Protein 4C7A (pdb70)

Nearest PDB structures (foldseek):
  4c7a-assembly2_B  TM=1.009E+00  e=1.821E-22  Danio rerio
  6d35-assembly1_A  TM=9.792E-01  e=1.427E-15  Xenopus laevis
  5v57-assembly1_A  TM=9.842E-01  e=2.976E-15  Homo sapiens
  5l7i-assembly2_B  TM=9.796E-01  e=4.299E-15  Homo sapiens
  6o3c-assembly1_A  TM=9.861E-01  e=2.392E-14  Mus musculus

Secondary structure (DSSP, 8-state):
--EEE---EE-S-SEETTEEPS-SEE-STT-TT-SSHHHHHHHH--GGGGGSHHHHHHHHHHHHHH---EETTEEEPPPHHHHHHHHTTTHHHHHHT---GGG-TT-TTTS-TT-/--EEE---EE-S--EETTEEPS-SEE-STT-TT-SSHHHHHHHH--GGGGGSHHHHHHHHHHHHHH---EETTEEEPPPTTTTHHHHTTTHHHHHHT---GGG-TT-TTTS-S--

B-factor: mean 56.77, std 23.46, range [23.23, 144.74]

Foldseek 3Di:
DQKDFADKDFDPDQDQPRHGHPAGIDDQVLPPQDDDLVSLVVVSVCCVCVVQVQLCVLVRVVSVLRSAHDDPRMTGAAALVSLVSNCVSVVVCCVPPRDPPSSDSVNCVRHPPGD/DQKDAADKDFDPDQDQLNRGHPAGIDAQVLPPQDPDLVSLVVVSVCCVCVVLVQLCVLVSVVSVLRSAHDDPRITGAAALVSLVSNCVSVVVCCVVPRDDPSSDSPPCVRHPYPD

CATH classification: 1.10.2000.10

GO terms:
  GO:0008142 oxysterol binding (F, IDA)
  GO:0005929 cilium (C, IDA)
  GO:0031076 embryonic camera-type eye development (P, IDA)
  GO:0021508 floor plate formation (P, IGI)
  GO:0021536 diencephalon development (P, IGI)
  GO:0001570 vasculogenesis (P, IMP)
  GO:0001839 neural plate morphogenesis (P, IMP)
  GO:0001947 heart looping (P, IMP)
  GO:0003231 cardiac ventricle development (P, IMP)
  GO:0035143 caudal fin morphogenesis (P, IMP)
  GO:0035270 endocrine system development (P, IMP)
  GO:0035479 angioblast cell migration from lateral mesoderm to midline (P, IMP)
  GO:0005929 cilium (C, IMP)
  GO:0035912 dorsal aorta morphogenesis (P, IMP)
  GO:0042472 inner ear morphogenesis (P, IMP)
  GO:0042693 muscle cell fate commitment (P, IMP)
  GO:0043113 receptor clustering (P, IMP)
  GO:0009880 embryonic pattern specification (P, IMP)
  GO:0009952 anterior/posterior pattern specification (P, IMP)
  GO:0010002 cardioblast differentiation (P, IMP)

InterPro domains:
  IPR000539 Frizzled/Smoothened, 7TM [PF01534] (200-530)
  IPR000539 Frizzled/Smoothened, 7TM [PR00489] (212-234)
  IPR000539 Frizzled/Smoothened, 7TM [PR00489] (241-263)
  IPR000539 Frizzled/Smoothened, 7TM [PR00489] (295-319)
  IPR000539 Frizzled/Smoothened, 7TM [PR00489] (339-362)
  IPR000539 Frizzled/Smoothened, 7TM [PR00489] (384-406)
  IPR000539 Frizzled/Smoothened, 7TM [PR00489] (427-448)
  IPR000539 Frizzled/Smoothened, 7TM [PR00489] (496-516)
  IPR000539 Frizzled/Smoothened, 7TM [SM01330] (199-534)
  IPR015526 Frizzled/secreted frizzled-related protein [PTHR11309] (10-526)
  IPR017981 GPCR, family 2-like, 7TM [PS50261] (209-472)
  IPR020067 Frizzled domain [PF01392] (48-149)
  IPR020067 Frizzled domain [PS50038] (43-160)
  IPR020067 Frizzled domain [SM00063] (47-162)
  IPR035683 Smoothened, 7TM [cd15030] (199-529)
  IPR036790 Frizzled cysteine-rich domain superfamily [G3DSA:1.10.2000.10] (38-170)
  IPR036790 Frizzled cysteine-rich domain superfamily [SSF63501] (47-168)
  IPR041771 Smoothened, cysteine-rich domain [cd07451] (44-175)

Structure (mmCIF, N/CA/C/O backbone):
data_4C7A
#
_entry.id   4C7A
#
_cell.length_a   68.130
_cell.length_b   68.130
_cell.length_c   92.270
_cell.angle_alpha   90.00
_cell.angle_beta   90.00
_cell.angle_gamma   90.00
#
_symmetry.space_group_name_H-M   'P 43 21 2'
#
loop_
_entity.id
_entity.type
_entity.pdbx_description
1 polymer SMOOTHENED
2 non-polymer 'ZINC ION'
3 non-polymer 'SODIUM ION'
4 water water
#
loop_
_atom_site.group_PDB
_atom_site.id
_atom_site.type_symbol
_atom_site.label_atom_id
_atom_site.label_alt_id
_atom_site.label_comp_id
_atom_site.label_asym_id
_atom_site.label_entity_id
_atom_site.label_seq_id
_atom_site.pdbx_PDB_ins_code
_atom_site.Cartn_x
_atom_site.Cartn_y
_atom_site.Cartn_z
_atom_site.occupancy
_atom_site.B_iso_or_equiv
_atom_site.auth_seq_id
_atom_site.auth_comp_id
_atom_site.auth_asym_id
_atom_site.auth_atom_id
_atom_site.pdbx_PDB_model_num
ATOM 1 N N . PHE A 1 15 ? 13.686 -9.787 12.259 1.00 94.30 41 PHE A N 1
ATOM 2 C CA . PHE A 1 15 ? 12.604 -9.614 13.284 1.00 94.08 41 PHE A CA 1
ATOM 3 C C . PHE A 1 15 ? 11.194 -9.674 12.705 1.00 86.81 41 PHE A C 1
ATOM 4 O O . PHE A 1 15 ? 10.211 -9.417 13.408 1.00 85.90 41 PHE A O 1
ATOM 12 N N . CYS A 1 16 ? 11.093 -10.038 11.433 1.00 80.82 42 CYS A N 1
ATOM 13 C CA . CYS A 1 16 ? 9.804 -10.147 10.791 1.00 76.54 42 CYS A CA 1
ATOM 14 C C . CYS A 1 16 ? 9.345 -11.619 10.646 1.00 70.54 42 CYS A C 1
ATOM 15 O O . CYS A 1 16 ? 8.245 -11.879 10.155 1.00 65.61 42 CYS A O 1
ATOM 18 N N . LYS A 1 17 ? 10.159 -12.567 11.123 1.00 68.79 43 LYS A N 1
ATOM 19 C CA . LYS A 1 17 ? 9.797 -13.993 11.118 1.00 63.33 43 LYS A CA 1
ATOM 20 C C . LYS A 1 17 ? 10.031 -14.566 12.492 1.00 62.24 43 LYS A C 1
ATOM 21 O O . LYS A 1 17 ? 10.742 -13.979 13.297 1.00 61.16 43 LYS A O 1
ATOM 27 N N . LYS A 1 18 ? 9.448 -15.732 12.726 1.00 59.11 44 LYS A N 1
ATOM 28 C CA . LYS A 1 18 ? 9.560 -16.418 13.996 1.00 60.06 44 LYS A CA 1
ATOM 29 C C . LYS A 1 18 ? 9.841 -17.897 13.736 1.00 58.00 44 LYS A C 1
ATOM 30 O O . LYS A 1 18 ? 9.210 -18.514 12.882 1.00 53.27 44 LYS A O 1
ATOM 36 N N . SER A 1 19 ? 10.779 -18.465 14.484 1.00 62.96 45 SER A N 1
ATOM 37 C CA . SER A 1 19 ? 11.101 -19.900 14.388 1.00 61.68 45 SER A CA 1
ATOM 38 C C . SER A 1 19 ? 9.981 -20.745 14.988 1.00 59.93 45 SER A C 1
ATOM 39 O O . SER A 1 19 ? 9.512 -20.479 16.103 1.00 64.33 45 SER A O 1
ATOM 42 N N . THR A 1 20 ? 9.559 -21.755 14.244 1.00 55.05 46 THR A N 1
ATOM 43 C CA . THR A 1 20 ? 8.494 -22.685 14.672 1.00 54.65 46 THR A CA 1
ATOM 44 C C . THR A 1 20 ? 8.552 -23.885 13.739 1.00 53.24 46 THR A C 1
ATOM 45 O O . THR A 1 20 ? 9.271 -23.856 12.733 1.00 54.12 46 THR A O 1
ATOM 49 N N . THR A 1 21 ? 7.755 -24.904 14.044 1.00 52.96 47 THR A N 1
ATOM 50 C CA . THR A 1 21 ? 7.591 -26.080 13.182 1.00 54.67 47 THR A CA 1
ATOM 51 C C . THR A 1 21 ? 6.395 -25.865 12.234 1.00 51.40 47 THR A C 1
ATOM 52 O O . THR A 1 21 ? 5.341 -25.396 12.665 1.00 50.02 47 THR A O 1
ATOM 56 N N . CYS A 1 22 ? 6.569 -26.201 10.955 1.00 48.91 48 CYS A N 1
ATOM 57 C CA . CYS A 1 22 ? 5.507 -26.029 9.962 1.00 44.48 48 CYS A CA 1
ATOM 58 C C . CYS A 1 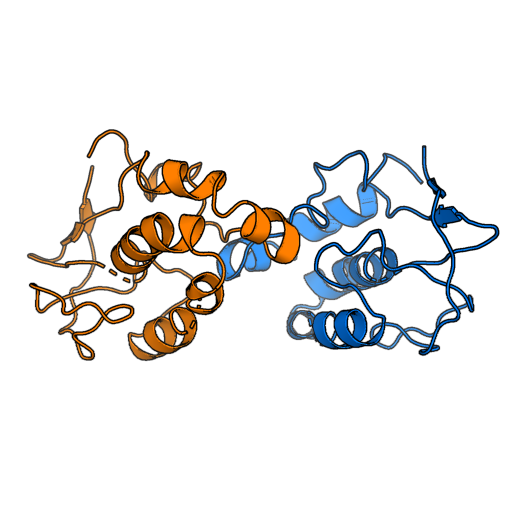22 ? 4.634 -27.272 9.846 1.00 45.86 48 CYS A C 1
ATOM 59 O O . CYS A 1 22 ? 5.162 -28.380 9.913 1.00 49.57 48 CYS A O 1
ATOM 62 N N . GLU A 1 23 ? 3.311 -27.090 9.696 1.00 45.39 49 GLU A N 1
ATOM 63 C CA . GLU A 1 23 ? 2.410 -28.214 9.332 1.00 47.69 49 GLU A CA 1
ATOM 64 C C . GLU A 1 23 ? 1.752 -28.019 7.962 1.00 43.98 49 GLU A C 1
ATOM 65 O O . GLU A 1 23 ? 1.723 -26.927 7.424 1.00 42.55 49 GLU A O 1
ATOM 71 N N . VAL A 1 24 ? 1.221 -29.104 7.411 1.00 45.56 50 VAL A N 1
ATOM 72 C CA . VAL A 1 24 ? 0.544 -29.078 6.134 1.00 42.80 50 VAL A CA 1
ATOM 73 C C . VAL A 1 24 ? -0.865 -28.516 6.338 1.00 43.09 50 VAL A C 1
ATOM 74 O O . VAL A 1 24 ? -1.589 -28.919 7.262 1.00 46.45 50 VAL A O 1
ATOM 78 N N . LEU A 1 25 ? -1.238 -27.579 5.473 1.00 38.49 51 LEU A N 1
ATOM 79 C CA . LEU A 1 25 ? -2.536 -26.946 5.550 1.00 36.82 51 LEU A CA 1
ATOM 80 C C . LEU A 1 25 ? -3.636 -27.923 5.217 1.00 38.70 51 LEU A C 1
ATOM 81 O O . LEU A 1 25 ? -3.582 -28.600 4.224 1.00 40.44 51 LEU A O 1
ATOM 86 N N . LYS A 1 26 ? -4.655 -27.951 6.049 1.00 40.97 52 LYS A N 1
ATOM 87 C CA . LYS A 1 26 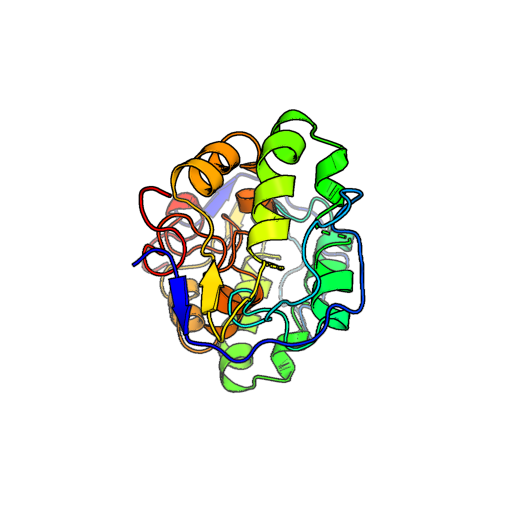? -5.804 -28.800 5.844 1.00 45.08 52 LYS A CA 1
ATOM 88 C C . LYS A 1 26 ? -6.884 -28.060 5.052 1.00 44.70 52 LYS A C 1
ATOM 89 O O . LYS A 1 26 ? -7.832 -28.665 4.553 1.00 46.83 52 LYS A O 1
ATOM 95 N N . TYR A 1 27 ? -6.733 -26.742 4.995 1.00 41.36 53 TYR A N 1
ATOM 96 C CA . TYR A 1 27 ? -7.535 -25.852 4.170 1.00 40.19 53 TYR A CA 1
ATOM 97 C C . TYR A 1 27 ? -6.698 -25.128 3.137 1.00 36.83 53 TYR A C 1
ATOM 98 O O . TYR A 1 27 ? -5.612 -24.716 3.430 1.00 36.05 53 TYR A O 1
ATOM 107 N N . ASN A 1 28 ? -7.215 -25.014 1.919 1.00 36.64 54 ASN A N 1
ATOM 108 C CA . ASN A 1 28 ? -6.664 -24.126 0.893 1.00 36.90 54 ASN A CA 1
ATOM 109 C C . ASN A 1 28 ? -7.259 -22.673 0.869 1.00 36.11 54 ASN A C 1
ATOM 110 O O . ASN A 1 28 ? -6.889 -21.862 0.016 1.00 36.48 54 ASN A O 1
ATOM 115 N N . THR A 1 29 ? -8.144 -22.352 1.816 1.00 35.67 55 THR A N 1
ATOM 116 C CA . THR A 1 29 ? -8.826 -21.035 1.879 1.00 35.18 55 THR A CA 1
ATOM 117 C C . THR A 1 29 ? -8.898 -20.533 3.339 1.00 33.26 55 THR A C 1
ATOM 118 O O . THR A 1 29 ? -9.039 -21.343 4.276 1.00 30.94 55 THR A O 1
ATOM 122 N N . CYS A 1 30 ? -8.748 -19.213 3.496 1.00 28.31 56 CYS A N 1
ATOM 123 C CA . CYS A 1 30 ? -8.944 -18.498 4.747 1.00 28.99 56 CYS A CA 1
ATOM 124 C C . CYS A 1 30 ? -9.964 -17.396 4.555 1.00 27.04 56 CYS A C 1
ATOM 125 O O . CYS A 1 30 ? -9.740 -16.465 3.781 1.00 26.62 56 CYS A O 1
ATOM 128 N N . LEU A 1 31 ? -11.110 -17.540 5.211 1.00 25.57 57 LEU A N 1
ATOM 129 C CA . LEU A 1 31 ? -12.173 -16.560 5.140 1.00 24.46 57 LEU A CA 1
ATOM 130 C C . LEU A 1 31 ? -12.463 -16.202 3.690 1.00 24.65 57 LEU A C 1
ATOM 131 O O . LEU A 1 31 ? -12.574 -15.051 3.351 1.00 25.46 57 LEU A O 1
ATOM 136 N N . GLY A 1 32 ? -12.588 -17.206 2.836 1.00 27.22 58 GLY A N 1
ATOM 137 C CA . GLY A 1 32 ? -12.989 -16.987 1.438 1.00 26.99 58 GLY A CA 1
ATOM 138 C C . GLY A 1 32 ? -11.827 -16.735 0.497 1.00 28.35 58 GLY A C 1
ATOM 139 O O . GLY A 1 32 ? -12.011 -16.836 -0.730 1.00 30.75 58 GLY A O 1
ATOM 140 N N . SER A 1 33 ? -10.639 -16.417 1.042 1.00 24.41 59 SER A N 1
ATOM 141 C CA . SER A 1 33 ? -9.488 -16.128 0.212 1.00 25.45 59 SER A CA 1
ATOM 142 C C . SER A 1 33 ? -8.692 -17.387 -0.028 1.00 26.30 59 SER A C 1
ATOM 143 O O . SER A 1 33 ? -8.366 -18.073 0.912 1.00 26.70 59 SER A O 1
ATOM 146 N N . PRO A 1 34 ? -8.348 -17.670 -1.301 1.00 28.96 60 PRO A N 1
ATOM 147 C CA . PRO A 1 34 ? -7.511 -18.828 -1.607 1.00 29.37 60 PRO A CA 1
ATOM 148 C C . PRO A 1 34 ? -6.116 -18.534 -1.186 1.00 28.41 60 PRO A C 1
ATOM 149 O O . PRO A 1 34 ? -5.647 -17.420 -1.375 1.00 30.83 60 PRO A O 1
ATOM 153 N N . LEU A 1 35 ? -5.458 -19.508 -0.588 1.00 28.28 61 LEU A N 1
ATOM 154 C CA . LEU A 1 35 ? -4.111 -19.325 -0.075 1.00 26.92 61 LEU A CA 1
ATOM 155 C C . LEU A 1 35 ? -3.065 -19.765 -1.077 1.00 26.51 61 LEU A C 1
ATOM 156 O O . LEU A 1 35 ? -3.167 -20.829 -1.624 1.00 29.52 61 LEU A O 1
ATOM 161 N N . PRO A 1 36 ? -2.013 -18.972 -1.275 1.00 26.95 62 PRO A N 1
ATOM 162 C CA . PRO A 1 36 ? -0.981 -19.361 -2.246 1.00 29.46 62 PRO A CA 1
ATOM 163 C C . PRO A 1 36 ? 0.151 -20.166 -1.628 1.00 30.49 62 PRO A C 1
ATOM 164 O O . PRO A 1 36 ? 1.193 -20.312 -2.230 1.00 36.53 62 PRO A O 1
ATOM 168 N N . TYR A 1 37 ? -0.046 -20.668 -0.422 1.00 29.02 63 TYR A N 1
ATOM 169 C CA . TYR A 1 37 ? 0.928 -21.498 0.240 1.00 28.66 63 TYR A CA 1
ATOM 170 C C . TYR A 1 37 ? 0.250 -22.704 0.866 1.00 29.34 63 TYR A C 1
ATOM 171 O O . TYR A 1 37 ? -0.964 -22.677 1.090 1.00 28.83 63 TYR A O 1
ATOM 180 N N . THR A 1 38 ? 1.057 -23.712 1.203 1.00 31.96 64 THR A N 1
ATOM 181 C CA . THR A 1 38 ? 0.582 -25.086 1.564 1.00 35.43 64 THR A CA 1
ATOM 182 C C . THR A 1 38 ? 0.930 -25.472 3.010 1.00 34.52 64 THR A C 1
ATOM 183 O O . THR A 1 38 ? 0.431 -26.481 3.516 1.00 33.59 64 THR A O 1
ATOM 187 N N . HIS A 1 39 ? 1.753 -24.657 3.668 1.00 30.99 65 HIS A N 1
ATOM 188 C CA . HIS A 1 39 ? 2.183 -24.911 5.021 1.00 32.43 65 HIS A CA 1
ATOM 189 C C . HIS A 1 39 ? 1.838 -23.766 5.957 1.00 29.65 65 HIS A C 1
ATOM 190 O O . HIS A 1 39 ? 1.843 -22.613 5.569 1.00 28.08 65 HIS A O 1
ATOM 197 N N . THR A 1 40 ? 1.618 -24.089 7.227 1.00 31.00 66 THR A N 1
ATOM 198 C CA . THR A 1 40 ? 1.251 -23.080 8.222 1.00 31.58 66 THR A CA 1
ATOM 199 C C . THR A 1 40 ? 1.800 -23.481 9.593 1.00 35.71 66 THR A C 1
ATOM 200 O O . T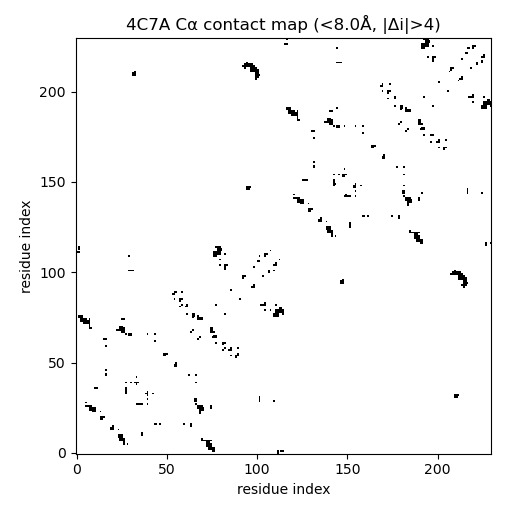HR A 1 40 ? 2.444 -24.503 9.707 1.00 35.19 66 THR A O 1
ATOM 204 N N . SER A 1 41 ? 1.495 -22.668 10.609 1.00 39.40 67 SER A N 1
ATOM 205 C CA . SER A 1 41 ? 1.703 -22.978 12.027 1.00 42.02 67 SER A CA 1
ATOM 206 C C . SER A 1 41 ? 0.658 -22.252 12.913 1.00 42.43 67 SER A C 1
ATOM 207 O O . SER A 1 41 ? 0.104 -21.215 12.545 1.00 40.76 67 SER A O 1
ATOM 210 N N . LEU A 1 42 ? 0.440 -22.804 14.100 1.00 45.76 68 LEU A N 1
ATOM 211 C CA . LEU A 1 42 ? -0.523 -22.282 15.048 1.00 46.98 68 LEU A CA 1
ATOM 212 C C . LEU A 1 42 ? 0.107 -21.412 16.134 1.00 46.08 68 LEU A C 1
ATOM 213 O O . LEU A 1 42 ? -0.592 -20.874 16.962 1.00 47.70 68 LEU A O 1
ATOM 218 N N . ILE A 1 43 ? 1.400 -21.192 16.055 1.00 46.53 69 ILE A N 1
ATOM 219 C CA . ILE A 1 43 ? 2.138 -20.519 17.123 1.00 50.89 69 ILE A CA 1
ATOM 220 C C . ILE A 1 43 ? 1.652 -19.083 17.372 1.00 48.00 69 ILE A C 1
ATOM 221 O O . ILE A 1 43 ? 1.736 -18.591 18.477 1.00 51.04 69 ILE A O 1
ATOM 226 N N . LEU A 1 44 ? 1.176 -18.405 16.343 1.00 45.02 70 LEU A N 1
ATOM 227 C CA . LEU A 1 44 ? 0.743 -17.006 16.487 1.00 44.14 70 LEU A CA 1
ATOM 228 C C . LEU A 1 44 ? -0.657 -16.838 17.080 1.00 45.58 70 LEU A C 1
ATOM 229 O O . LEU A 1 44 ? -0.988 -15.744 17.576 1.00 44.21 70 LEU A O 1
ATOM 234 N N . ALA A 1 45 ? -1.470 -17.900 17.013 1.00 43.47 71 ALA A N 1
ATOM 235 C CA . ALA A 1 45 ? -2.828 -17.895 17.547 1.00 43.95 71 ALA A CA 1
ATOM 236 C C . ALA A 1 45 ? -2.849 -18.659 18.854 1.00 46.16 71 ALA A C 1
ATOM 237 O O . ALA A 1 45 ? -2.829 -19.904 18.866 1.00 46.26 71 ALA A O 1
ATOM 239 N N . GLU A 1 46 ? -2.842 -17.912 19.960 1.00 51.21 72 GLU A N 1
ATOM 240 C CA . GLU A 1 46 ? -2.698 -18.485 21.315 1.00 55.02 72 GLU A CA 1
ATOM 241 C C . GLU A 1 46 ? -4.009 -19.072 21.816 1.00 53.49 72 GLU A C 1
ATOM 242 O O . GLU A 1 46 ? -4.056 -19.682 22.868 1.00 58.36 72 GLU A O 1
ATOM 248 N N . ASP A 1 47 ? -5.076 -18.889 21.053 1.00 50.28 73 ASP A N 1
ATOM 249 C CA . ASP A 1 47 ? -6.364 -19.490 21.367 1.00 52.02 73 ASP A CA 1
ATOM 250 C C . ASP A 1 47 ? -6.599 -20.787 20.599 1.00 51.68 73 ASP A C 1
ATOM 251 O O . ASP A 1 47 ? -7.657 -21.400 20.752 1.00 52.59 73 ASP A O 1
ATOM 256 N N . SER A 1 48 ? -5.626 -21.199 19.778 1.00 50.13 74 SER A N 1
ATOM 257 C CA . SER A 1 48 ? -5.779 -22.396 18.943 1.00 51.10 74 SER A CA 1
ATOM 258 C C . SER A 1 48 ? -4.563 -23.322 18.988 1.00 52.53 74 SER A C 1
ATOM 259 O O . SER A 1 48 ? -3.410 -22.893 18.752 1.00 49.48 74 SER A O 1
ATOM 262 N N . GLU A 1 49 ? -4.829 -24.599 19.211 1.00 54.39 75 GLU A N 1
ATOM 263 C CA . GLU A 1 49 ? -3.786 -25.618 19.194 1.00 57.73 75 GLU A CA 1
ATOM 264 C C . GLU A 1 49 ? -3.904 -26.563 18.016 1.00 55.69 75 GLU A C 1
ATOM 265 O O . GLU A 1 49 ? -3.037 -27.408 17.830 1.00 57.52 75 GLU A O 1
ATOM 271 N N . THR A 1 50 ? -4.977 -26.436 17.231 1.00 52.33 76 THR A N 1
ATOM 272 C CA . THR A 1 50 ? -5.110 -27.205 15.991 1.00 49.74 76 THR A CA 1
ATOM 273 C C . THR A 1 50 ? -5.653 -26.315 14.899 1.00 46.98 76 THR A C 1
ATOM 274 O O . THR A 1 50 ? -6.190 -25.235 15.180 1.00 47.73 76 THR A O 1
ATOM 278 N N . GLN A 1 51 ? -5.508 -26.773 13.660 1.00 45.44 77 GLN A N 1
ATOM 279 C CA . GLN A 1 51 ? -6.080 -26.090 12.491 1.00 42.56 77 GLN A CA 1
ATOM 280 C C . GLN A 1 51 ? -7.618 -26.118 12.574 1.00 42.77 77 GLN A C 1
ATOM 281 O O . GLN A 1 51 ? -8.287 -25.189 12.122 1.00 37.91 77 GLN A O 1
ATOM 287 N N . GLU A 1 52 ? -8.152 -27.171 13.190 1.00 46.89 78 GLU A N 1
ATOM 288 C CA . GLU A 1 52 ? -9.593 -27.275 13.452 1.00 51.05 78 GLU A CA 1
ATOM 289 C C . GLU A 1 52 ? -10.091 -26.150 14.389 1.00 51.70 78 GLU A C 1
ATOM 290 O O . GLU A 1 52 ? -11.072 -25.463 14.089 1.00 50.18 78 GLU A O 1
ATOM 296 N N . GLU A 1 53 ? -9.401 -25.933 15.505 1.00 54.85 79 GLU A N 1
ATOM 297 C CA . GLU A 1 53 ? -9.736 -24.810 16.407 1.00 56.01 79 GLU A CA 1
ATOM 298 C C . GLU A 1 53 ? -9.633 -23.478 15.668 1.00 49.71 79 GLU A C 1
ATOM 299 O O . GLU A 1 53 ? -10.517 -22.634 15.764 1.00 46.16 79 GLU A O 1
ATOM 305 N N . ALA A 1 54 ? -8.523 -23.276 14.952 1.00 45.93 80 ALA A N 1
ATOM 306 C CA . ALA A 1 54 ? -8.347 -22.036 14.181 1.00 42.33 80 ALA A CA 1
ATOM 307 C C . ALA A 1 54 ? -9.505 -21.819 13.199 1.00 37.93 80 ALA A C 1
ATOM 308 O O . ALA A 1 54 ? -10.010 -20.717 13.088 1.00 37.01 80 ALA A O 1
ATOM 310 N N . PHE A 1 55 ? -9.895 -22.873 12.492 1.00 38.83 81 PHE A N 1
ATOM 311 C CA . PHE A 1 55 ? -11.060 -22.843 11.614 1.00 39.58 81 PHE A CA 1
ATOM 312 C C . PHE A 1 55 ? -12.289 -22.315 12.380 1.00 42.01 81 PHE A C 1
ATOM 313 O O . PHE A 1 55 ? -12.900 -21.312 11.984 1.00 40.34 81 PHE A O 1
ATOM 321 N N . GLU A 1 56 ? -12.630 -22.974 13.487 1.00 44.57 82 GLU A N 1
ATOM 322 C CA . GLU A 1 56 ? -13.783 -22.590 14.300 1.00 46.43 82 GLU A CA 1
ATOM 323 C C . GLU A 1 56 ? -13.707 -21.131 14.750 1.00 43.25 82 GLU A C 1
ATOM 324 O O . GLU A 1 56 ? -14.712 -20.412 14.730 1.00 43.82 82 GLU A O 1
ATOM 330 N N . LYS A 1 57 ? -12.521 -20.700 15.171 1.00 41.28 83 LYS A N 1
ATOM 331 C CA . LYS A 1 57 ? -12.322 -19.353 15.697 1.00 39.35 83 LYS A CA 1
ATOM 332 C C . LYS A 1 57 ? -12.511 -18.301 14.615 1.00 34.85 83 LYS A C 1
ATOM 333 O O . LYS A 1 57 ? -13.074 -17.230 14.869 1.00 32.77 83 LYS A O 1
ATOM 339 N N . LEU A 1 58 ? -12.060 -18.614 13.414 1.00 31.23 84 LEU A N 1
ATOM 340 C CA . LEU A 1 58 ? -12.256 -17.727 12.254 1.00 30.63 84 LEU A CA 1
ATOM 341 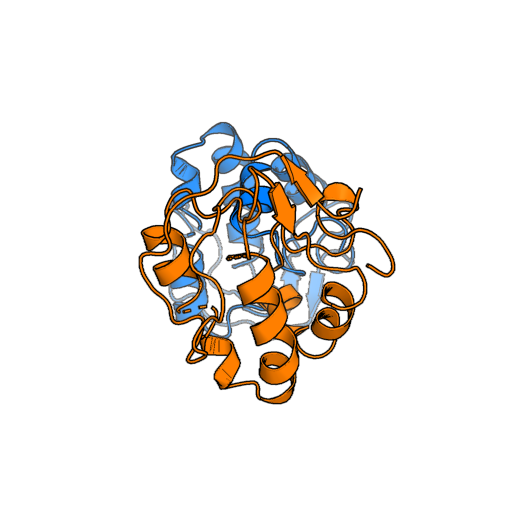C C . LEU A 1 58 ? -13.698 -17.600 11.841 1.00 31.22 84 LEU A C 1
ATOM 342 O O . LEU A 1 58 ? -14.138 -16.495 11.501 1.00 30.13 84 LEU A O 1
ATOM 347 N N . ALA A 1 59 ? -14.454 -18.707 11.927 1.00 32.05 85 ALA A N 1
ATOM 348 C CA . ALA A 1 59 ? -15.874 -18.666 11.594 1.00 32.36 85 ALA A CA 1
ATOM 349 C C . ALA A 1 59 ? -16.565 -17.712 12.566 1.00 34.73 85 ALA A C 1
ATOM 350 O O . ALA A 1 59 ? -17.349 -16.863 12.169 1.00 32.97 85 ALA A O 1
ATOM 360 N N . TRP A 1 61 ? -15.158 -15.218 14.034 1.00 35.87 87 TRP A N 1
ATOM 361 C CA . TRP A 1 61 ? -14.741 -13.842 13.731 1.00 35.11 87 TRP A CA 1
ATOM 362 C C . TRP A 1 61 ? -15.474 -13.299 12.495 1.00 34.09 87 TRP A C 1
ATOM 363 O O . TRP A 1 61 ? -15.637 -12.079 12.367 1.00 34.73 87 TRP A O 1
ATOM 374 N N . SER A 1 62 ? -15.940 -14.185 11.618 1.00 31.20 88 SER A N 1
ATOM 375 C CA . SER A 1 62 ? -16.595 -13.734 10.397 1.00 31.71 88 SER A CA 1
ATOM 376 C C . SER A 1 62 ? -17.912 -12.939 10.621 1.00 30.21 88 SER A C 1
ATOM 377 O O . SER A 1 62 ? -18.489 -12.395 9.669 1.00 29.07 88 SER A O 1
ATOM 380 N N . GLY A 1 63 ? -18.380 -12.874 11.863 1.00 31.07 89 GLY A N 1
ATOM 381 C CA . GLY A 1 63 ? -19.485 -11.984 12.242 1.00 29.56 89 GLY A CA 1
ATOM 382 C C . GLY A 1 63 ? -19.233 -10.514 11.894 1.00 29.38 89 GLY A C 1
ATOM 383 O O . GLY A 1 63 ? -20.162 -9.712 11.690 1.00 30.81 89 GLY A O 1
ATOM 384 N N . LEU A 1 64 ? -17.965 -10.156 11.801 1.00 29.16 90 LEU A N 1
ATOM 385 C CA . LEU A 1 64 ? -17.576 -8.826 11.370 1.00 28.13 90 LEU A CA 1
ATOM 386 C C . LEU A 1 64 ? -17.681 -8.559 9.845 1.00 28.27 90 LEU A C 1
ATOM 387 O O . LEU A 1 64 ? -17.358 -7.440 9.410 1.00 28.55 90 LEU A O 1
ATOM 392 N N . ARG A 1 65 ?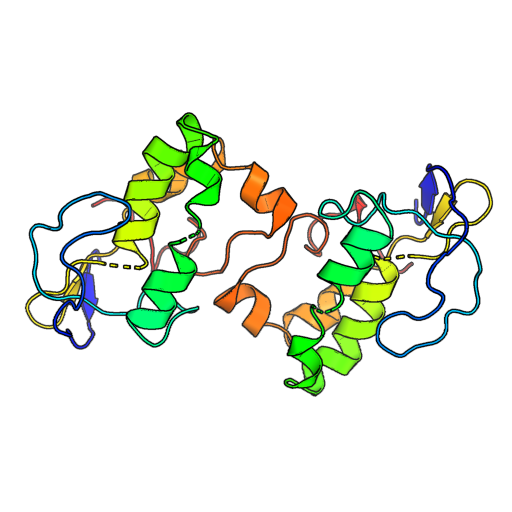 -18.151 -9.546 9.059 1.00 27.84 91 ARG A N 1
ATOM 393 C CA . ARG A 1 65 ? -18.471 -9.363 7.619 1.00 28.03 91 ARG A CA 1
ATOM 394 C C . ARG A 1 65 ? -19.579 -8.355 7.452 1.00 31.30 91 ARG A C 1
ATOM 395 O O . ARG A 1 65 ? -19.736 -7.740 6.391 1.00 35.21 91 ARG A O 1
ATOM 403 N N . ASN A 1 66 ? -20.392 -8.215 8.490 1.00 30.52 92 ASN A N 1
ATOM 404 C CA . ASN A 1 66 ? -21.480 -7.274 8.460 1.00 31.63 92 ASN A CA 1
ATOM 405 C C . ASN A 1 66 ? -21.018 -5.818 8.631 1.00 31.44 92 ASN A C 1
ATOM 406 O O . ASN A 1 66 ? -21.855 -4.889 8.556 1.00 32.76 92 ASN A O 1
ATOM 411 N N . ALA A 1 67 ? -19.734 -5.626 8.928 1.00 29.01 93 ALA A N 1
ATOM 412 C CA . ALA A 1 67 ? -19.139 -4.292 9.055 1.00 30.30 93 ALA A CA 1
ATOM 413 C C . ALA A 1 67 ? -17.995 -4.161 8.100 1.00 30.25 93 ALA A C 1
ATOM 414 O O . ALA A 1 67 ? -16.815 -4.310 8.502 1.00 30.11 93 ALA A O 1
ATOM 416 N N . PRO A 1 68 ? -18.322 -3.949 6.805 1.00 31.38 94 PRO A N 1
ATOM 417 C CA . PRO A 1 68 ? -17.341 -4.040 5.718 1.00 30.89 94 PRO A CA 1
ATOM 418 C C . PRO A 1 68 ? -16.050 -3.249 5.947 1.00 33.65 94 PRO A C 1
ATOM 419 O O . PRO A 1 68 ? -14.943 -3.709 5.601 1.00 34.23 94 PRO A O 1
ATOM 423 N N . ARG A 1 69 ? -16.180 -2.065 6.523 1.00 37.39 95 ARG A N 1
ATOM 424 C CA . ARG A 1 69 ? -15.022 -1.236 6.764 1.00 42.92 95 ARG A CA 1
ATOM 425 C C . ARG A 1 69 ? -14.083 -1.925 7.725 1.00 41.67 95 ARG A C 1
ATOM 426 O O . ARG A 1 69 ? -12.878 -1.907 7.508 1.00 40.99 95 ARG A O 1
ATOM 434 N N . CYS A 1 70 ? -14.644 -2.605 8.728 1.00 39.02 96 CYS A N 1
ATOM 435 C CA . CYS A 1 70 ? -13.818 -3.397 9.640 1.00 36.24 96 CYS A CA 1
ATOM 436 C C . CYS A 1 70 ? -13.298 -4.626 8.926 1.00 32.48 96 CYS A C 1
ATOM 437 O O . CYS A 1 70 ? -12.121 -4.934 9.013 1.00 34.57 96 CYS A O 1
ATOM 440 N N . TRP A 1 71 ? -14.179 -5.321 8.215 1.00 30.45 97 TRP A N 1
ATOM 441 C CA . TRP A 1 71 ? -13.839 -6.591 7.572 1.00 28.06 97 TRP A CA 1
ATOM 442 C C . TRP A 1 71 ? -12.706 -6.462 6.578 1.00 30.82 97 TRP A C 1
ATOM 443 O O . TRP A 1 71 ? -11.771 -7.300 6.563 1.00 32.67 97 TRP A O 1
ATOM 454 N N . ALA A 1 72 ? -12.786 -5.449 5.719 1.00 30.86 98 ALA A N 1
ATOM 455 C CA . ALA A 1 72 ? -11.748 -5.285 4.674 1.00 32.24 98 ALA A CA 1
ATOM 456 C C . ALA A 1 72 ? -10.345 -5.286 5.296 1.00 33.55 98 ALA A C 1
ATOM 457 O O . ALA A 1 72 ? -9.380 -5.691 4.647 1.00 32.71 98 ALA A O 1
ATOM 459 N N . VAL A 1 73 ? -10.226 -4.807 6.538 1.00 34.64 99 VAL A N 1
ATOM 460 C CA . VAL A 1 73 ? -8.895 -4.684 7.194 1.00 35.93 99 VAL A CA 1
ATOM 461 C C . VAL A 1 73 ? -8.653 -5.801 8.177 1.00 33.89 99 VAL A C 1
ATOM 462 O O . VAL A 1 73 ? -7.519 -6.199 8.393 1.00 32.28 99 VAL A O 1
ATOM 466 N N . ILE A 1 74 ? -9.715 -6.347 8.766 1.00 34.97 100 ILE A N 1
ATOM 467 C CA . ILE A 1 74 ? -9.539 -7.419 9.767 1.00 32.09 100 ILE A CA 1
ATOM 468 C C . ILE A 1 74 ? -9.355 -8.772 9.103 1.00 30.38 100 ILE A C 1
ATOM 469 O O . ILE A 1 74 ? -8.797 -9.684 9.691 1.00 30.67 100 ILE A O 1
ATOM 474 N N . GLN A 1 75 ? -9.829 -8.935 7.877 1.00 30.25 101 GLN A N 1
ATOM 475 C CA . GLN A 1 7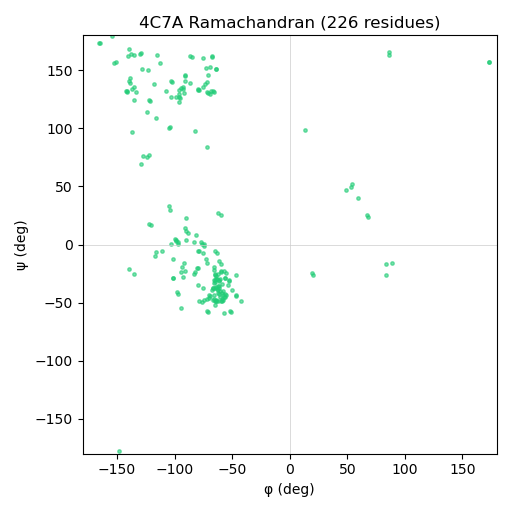5 ? -9.784 -10.255 7.281 1.00 29.26 101 GLN A CA 1
ATOM 476 C C . GLN A 1 75 ? -8.365 -10.613 6.983 1.00 29.03 101 GLN A C 1
ATOM 477 O O . GLN A 1 75 ? -7.939 -11.730 7.263 1.00 28.42 101 GLN A O 1
ATOM 483 N N . PRO A 1 76 ? -7.608 -9.680 6.373 1.00 30.71 102 PRO A N 1
ATOM 484 C CA . PRO A 1 76 ? -6.214 -10.034 6.051 1.00 30.78 102 PRO A CA 1
ATOM 485 C C . PRO A 1 76 ? -5.405 -10.276 7.338 1.00 31.42 102 PRO A C 1
ATOM 486 O O . PRO A 1 76 ? -4.507 -11.111 7.356 1.00 31.52 102 PRO A O 1
ATOM 490 N N . LEU A 1 77 ? -5.747 -9.557 8.404 1.00 33.03 103 LEU A N 1
ATOM 491 C CA . LEU A 1 77 ? -5.092 -9.709 9.725 1.00 35.40 103 LEU A CA 1
ATOM 492 C C . LEU A 1 77 ? -5.338 -11.061 10.331 1.00 32.62 103 LEU A C 1
ATOM 493 O O . LEU A 1 77 ? -4.415 -11.753 10.723 1.00 33.09 103 LEU A O 1
ATOM 498 N N . LEU A 1 78 ? -6.606 -11.438 10.402 1.00 31.76 104 LEU A N 1
ATOM 499 C CA . LEU A 1 78 ? -6.982 -12.744 10.956 1.00 30.61 104 LEU A CA 1
ATOM 500 C C . LEU A 1 78 ? -6.280 -13.895 10.258 1.00 27.64 104 LEU A C 1
ATOM 501 O O . LEU A 1 78 ? -5.789 -14.820 10.886 1.00 24.84 104 LEU A O 1
ATOM 506 N N . CYS A 1 79 ? -6.236 -13.816 8.942 1.00 27.05 105 CYS A N 1
ATOM 507 C CA . CYS A 1 79 ? -5.528 -14.835 8.145 1.00 27.35 105 CYS A CA 1
ATOM 508 C C . CYS A 1 79 ? -4.037 -14.907 8.450 1.00 27.55 105 CYS A C 1
ATOM 509 O O . CYS A 1 79 ? -3.470 -15.982 8.583 1.00 24.68 105 CYS A O 1
ATOM 512 N N . ALA A 1 80 ? -3.410 -13.746 8.591 1.00 30.37 106 ALA A N 1
ATOM 513 C CA . ALA A 1 80 ? -2.003 -13.689 8.945 1.00 31.94 106 ALA A CA 1
ATOM 514 C C . ALA A 1 80 ? -1.707 -14.222 10.357 1.00 34.32 106 ALA A C 1
ATOM 515 O O . ALA A 1 80 ? -0.566 -14.586 10.662 1.00 37.44 106 ALA A O 1
ATOM 517 N N . VAL A 1 81 ? -2.713 -14.287 11.216 1.00 32.35 107 VAL A N 1
ATOM 518 C CA . VAL A 1 81 ? -2.527 -14.762 12.590 1.00 33.94 107 VAL A CA 1
ATOM 519 C C . VAL A 1 81 ? -2.920 -16.229 12.757 1.00 33.54 107 VAL A C 1
ATOM 520 O O . VAL A 1 81 ? -2.218 -17.006 13.396 1.00 36.26 107 VAL A O 1
ATOM 524 N N . TYR A 1 82 ? -4.023 -16.609 12.122 1.00 33.10 108 TYR A N 1
ATOM 525 C CA . TYR A 1 82 ? -4.601 -17.946 12.267 1.00 32.76 108 TYR A CA 1
ATOM 526 C C . TYR A 1 82 ? -4.091 -18.987 11.254 1.00 33.28 108 TYR A C 1
ATOM 527 O O . TYR A 1 82 ? -3.963 -20.171 11.586 1.00 34.96 108 TYR A O 1
ATOM 544 N N . PRO A 1 84 ? -1.092 -18.363 9.000 1.00 29.57 110 PRO A N 1
ATOM 545 C CA . PRO A 1 84 ? 0.015 -17.695 8.335 1.00 28.68 110 PRO A CA 1
ATOM 546 C C . PRO A 1 84 ? 0.829 -18.674 7.515 1.00 28.12 110 PRO A C 1
ATOM 547 O O . PRO A 1 84 ? 0.816 -19.878 7.794 1.00 28.49 110 PRO A O 1
ATOM 551 N N . LYS A 1 85 ? 1.548 -18.156 6.524 1.00 29.69 111 LYS A N 1
ATOM 552 C CA . LYS A 1 85 ? 2.488 -18.944 5.744 1.00 30.34 111 LYS A CA 1
ATOM 553 C C . LYS A 1 85 ? 3.648 -19.374 6.618 1.00 31.87 111 LYS A C 1
ATOM 554 O O . LYS A 1 85 ? 4.230 -18.569 7.310 1.00 34.13 111 LYS A O 1
ATOM 560 N N . CYS A 1 86 ? 3.989 -20.651 6.556 1.00 34.63 112 CYS A N 1
ATOM 561 C CA . CYS A 1 86 ? 5.186 -21.177 7.188 1.00 35.28 112 CYS A CA 1
ATOM 562 C C . CYS A 1 86 ? 6.027 -21.808 6.073 1.00 35.80 112 CYS A C 1
ATOM 563 O O . CYS A 1 86 ? 5.507 -22.640 5.356 1.00 35.53 112 CYS A O 1
ATOM 566 N N . GLU A 1 87 ? 7.286 -21.390 5.888 1.00 36.77 113 GLU A N 1
ATOM 567 C CA . GLU A 1 87 ? 8.221 -22.088 4.971 1.00 38.55 113 GLU A CA 1
ATOM 568 C C . GLU A 1 87 ? 9.561 -22.130 5.665 1.00 38.89 113 GLU A C 1
ATOM 569 O O . GLU A 1 87 ? 9.978 -21.144 6.328 1.00 37.59 113 GLU A O 1
ATOM 575 N N . ASN A 1 88 ? 10.212 -23.289 5.524 1.00 38.16 114 ASN A N 1
ATOM 576 C CA . ASN A 1 88 ? 11.535 -23.518 6.037 1.00 41.46 114 ASN A CA 1
ATOM 577 C C . ASN A 1 88 ? 11.621 -23.178 7.543 1.00 40.74 114 ASN A C 1
ATOM 578 O O . ASN A 1 88 ? 12.533 -22.485 7.994 1.00 42.24 114 ASN A O 1
ATOM 583 N N . GLY A 1 89 ? 10.677 -23.696 8.316 1.00 38.77 115 GLY A N 1
ATOM 584 C CA . GLY A 1 89 ? 10.722 -23.577 9.773 1.00 41.60 115 GLY A CA 1
ATOM 585 C C . GLY A 1 89 ? 10.523 -22.170 10.290 1.00 41.81 115 GLY A C 1
ATOM 586 O O . GLY A 1 89 ? 10.947 -21.843 11.379 1.00 44.50 115 GLY A O 1
ATOM 587 N N . LYS A 1 90 ? 9.875 -21.334 9.494 1.00 41.60 116 LYS A N 1
ATOM 588 C CA . LYS A 1 90 ? 9.691 -19.939 9.833 1.00 42.19 116 LYS A CA 1
ATOM 589 C C . LYS A 1 90 ? 8.311 -19.463 9.417 1.00 39.53 116 LYS A C 1
ATOM 590 O O . LYS A 1 90 ? 7.869 -19.699 8.283 1.00 34.91 116 LYS A O 1
ATOM 596 N N . VAL A 1 91 ? 7.638 -18.798 10.360 1.00 40.90 117 VAL A N 1
ATOM 597 C CA . VAL A 1 91 ? 6.353 -18.183 10.102 1.00 39.87 117 VAL A CA 1
ATOM 598 C C . VAL A 1 91 ? 6.533 -16.680 9.930 1.00 41.98 117 VAL A C 1
ATOM 599 O O . VAL A 1 91 ? 7.326 -16.033 10.631 1.00 45.86 117 VAL A O 1
ATOM 603 N N . GLU A 1 92 ? 5.799 -16.147 8.974 1.00 40.57 118 GLU A N 1
ATOM 604 C CA . GLU A 1 92 ? 5.767 -14.730 8.711 1.00 44.23 118 GLU A CA 1
ATOM 605 C C . GLU A 1 92 ? 4.844 -14.047 9.715 1.00 43.02 118 GLU A C 1
ATOM 606 O O . GLU A 1 92 ? 3.743 -14.536 10.006 1.00 39.13 118 GLU A O 1
ATOM 612 N N . LEU A 1 93 ? 5.318 -12.937 10.271 1.00 44.31 119 LEU A N 1
ATOM 613 C CA . LEU A 1 93 ? 4.547 -12.202 11.266 1.00 44.20 119 LEU A CA 1
ATOM 614 C C . LEU A 1 93 ? 3.686 -11.143 10.571 1.00 42.08 119 LEU A C 1
ATOM 615 O O . LEU A 1 93 ? 4.095 -10.562 9.553 1.00 40.92 119 LEU A O 1
ATOM 620 N N . PRO A 1 94 ? 2.484 -10.902 11.100 1.00 40.20 120 PRO A N 1
ATOM 621 C CA . PRO A 1 94 ? 1.675 -9.787 10.603 1.00 40.22 120 PRO A CA 1
ATOM 622 C C . PRO A 1 94 ? 2.353 -8.448 10.877 1.00 45.50 120 PRO A C 1
ATOM 623 O O . PRO A 1 94 ? 3.134 -8.306 11.835 1.00 46.90 120 PRO A O 1
ATOM 627 N N . SER A 1 95 ? 2.086 -7.463 10.033 1.00 47.62 121 SER A N 1
ATOM 628 C CA . SER A 1 95 ? 2.763 -6.168 10.157 1.00 50.35 121 SER A CA 1
ATOM 629 C C . SER A 1 95 ? 2.015 -5.244 11.136 1.00 51.82 121 SER A C 1
ATOM 630 O O . SER A 1 95 ? 0.873 -5.471 11.484 1.00 46.09 121 SER A O 1
ATOM 633 N N . GLN A 1 96 ? 2.707 -4.220 11.610 1.00 57.65 122 GLN A N 1
ATOM 634 C CA . GLN A 1 96 ? 2.113 -3.146 12.394 1.00 60.79 122 GLN A CA 1
ATOM 635 C C . GLN A 1 96 ? 0.953 -2.416 11.683 1.00 61.51 122 GLN A C 1
ATOM 636 O O . GLN A 1 96 ? -0.185 -2.413 12.184 1.00 60.80 122 GLN A O 1
ATOM 642 N N . HIS A 1 97 ? 1.225 -1.836 10.516 1.00 66.41 123 HIS A N 1
ATOM 643 C CA . HIS A 1 97 ? 0.182 -1.197 9.665 1.00 73.16 123 HIS A CA 1
ATOM 644 C C . HIS A 1 97 ? -1.087 -2.043 9.485 1.00 65.16 123 HIS A C 1
ATOM 645 O O . HIS A 1 97 ? -2.172 -1.517 9.250 1.00 67.57 123 HIS A O 1
ATOM 652 N N . LEU A 1 98 ? -0.944 -3.353 9.602 1.00 61.47 124 LEU A N 1
ATOM 653 C CA . LEU A 1 98 ? -2.031 -4.301 9.336 1.00 57.89 124 LEU A CA 1
ATOM 654 C C . LEU A 1 98 ? -2.943 -4.318 10.541 1.00 54.19 124 LEU A C 1
ATOM 655 O O . L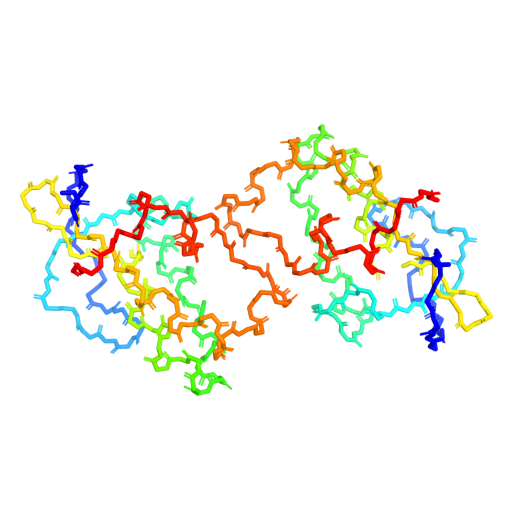EU A 1 98 ? -4.150 -4.203 10.430 1.00 52.11 124 LEU A O 1
ATOM 660 N N . CYS A 1 99 ? -2.324 -4.443 11.697 1.00 54.28 125 CYS A N 1
ATOM 661 C CA . CYS A 1 99 ? -3.027 -4.399 12.942 1.00 55.35 125 CYS A CA 1
ATOM 662 C C . CYS A 1 99 ? -3.649 -3.013 13.219 1.00 57.82 125 CYS A C 1
ATOM 663 O O . CYS A 1 99 ? -4.813 -2.933 13.592 1.00 59.60 125 CYS A O 1
ATOM 666 N N . GLN A 1 100 ? -2.886 -1.939 13.039 1.00 62.48 126 GLN A N 1
ATOM 667 C CA . GLN A 1 100 ? -3.348 -0.586 13.407 1.00 67.82 126 GLN A CA 1
ATOM 668 C C . GLN A 1 100 ? -4.601 -0.178 12.636 1.00 63.57 126 GLN A C 1
ATOM 669 O O . GLN A 1 100 ? -5.538 0.392 13.208 1.00 64.52 126 GLN A O 1
ATOM 675 N N . ALA A 1 101 ? -4.636 -0.519 11.351 1.00 61.14 127 ALA A N 1
ATOM 676 C CA . ALA A 1 101 ? -5.751 -0.143 10.468 1.00 57.88 127 ALA A CA 1
ATOM 677 C C . ALA A 1 101 ? -7.110 -0.686 10.914 1.00 53.71 127 ALA A C 1
ATOM 678 O O . ALA A 1 101 ? -8.148 -0.206 10.464 1.00 51.33 127 ALA A O 1
ATOM 680 N N . THR A 1 102 ? -7.073 -1.679 11.796 1.00 51.29 128 THR A N 1
ATOM 681 C CA . THR A 1 102 ? -8.234 -2.401 12.277 1.00 49.73 128 THR A CA 1
ATOM 682 C C . THR A 1 102 ? -8.808 -1.802 13.601 1.00 51.67 128 THR A C 1
ATOM 683 O O . THR A 1 102 ? -9.983 -2.000 13.927 1.00 51.44 128 THR A O 1
ATOM 687 N N . ARG A 1 103 ? -8.001 -1.017 14.330 1.00 52.05 129 ARG A N 1
ATOM 688 C CA . ARG A 1 103 ? -8.379 -0.584 15.670 1.00 53.71 129 ARG A CA 1
ATOM 689 C C . ARG A 1 103 ? -9.602 0.312 15.728 1.00 54.88 129 ARG A C 1
ATOM 690 O O . ARG A 1 103 ? -10.491 0.064 16.539 1.00 51.94 129 ARG A O 1
ATOM 698 N N . ASN A 1 104 ? -9.639 1.329 14.869 1.00 56.83 130 ASN A N 1
ATOM 699 C CA . ASN A 1 104 ? -10.799 2.218 14.782 1.00 58.26 130 ASN A CA 1
ATOM 700 C C . ASN A 1 104 ? -12.017 1.537 14.164 1.00 53.79 130 ASN A C 1
ATOM 701 O O . ASN A 1 104 ? -13.051 1.470 14.814 1.00 52.45 130 ASN A O 1
ATOM 706 N N . PRO A 1 105 ? -11.899 1.023 12.911 1.00 51.52 131 PRO A N 1
ATOM 707 C CA . PRO A 1 105 ? -13.087 0.453 12.272 1.00 46.71 131 PRO A CA 1
ATOM 708 C C . PRO A 1 105 ? -13.656 -0.790 12.985 1.00 44.36 131 PRO A C 1
ATOM 709 O O . PRO A 1 105 ? -14.849 -1.066 12.853 1.00 41.46 131 PRO A O 1
ATOM 713 N N . CYS A 1 106 ? -12.804 -1.537 13.701 1.00 43.34 132 CYS A N 1
ATOM 714 C CA . CYS A 1 106 ? -13.236 -2.693 14.496 1.00 40.78 132 CYS A CA 1
ATOM 715 C C . CYS A 1 106 ? -13.275 -2.383 16.002 1.00 42.30 132 CYS A C 1
ATOM 716 O O . CYS A 1 106 ? -13.085 -3.272 16.824 1.00 41.99 132 CYS A O 1
ATOM 719 N N . SER A 1 107 ? -13.539 -1.127 16.367 1.00 44.99 133 SER A N 1
ATOM 720 C CA . SER A 1 107 ? -13.545 -0.720 17.785 1.00 48.86 133 SER A CA 1
ATOM 721 C C . SER A 1 107 ? -14.607 -1.507 18.596 1.00 47.29 133 SER A C 1
ATOM 722 O O . SER A 1 107 ? -14.453 -1.730 19.784 1.00 47.73 133 SER A O 1
ATOM 725 N N . ILE A 1 108 ? -15.684 -1.899 17.926 1.00 44.88 134 ILE A N 1
ATOM 726 C CA . ILE A 1 108 ? -16.797 -2.646 18.539 1.00 46.36 134 ILE A CA 1
ATOM 727 C C . ILE A 1 108 ? -16.321 -3.932 19.204 1.00 45.14 134 ILE A C 1
ATOM 728 O O . ILE A 1 108 ? -16.908 -4.386 20.194 1.00 45.94 134 ILE A O 1
ATOM 733 N N . VAL A 1 109 ? -15.237 -4.486 18.678 1.00 43.95 135 VAL A N 1
ATOM 734 C CA . VAL A 1 109 ? -14.618 -5.676 19.250 1.00 43.64 135 VAL A CA 1
ATOM 735 C C . VAL A 1 109 ? -14.124 -5.420 20.650 1.00 46.56 135 VAL A C 1
ATOM 736 O O . VAL A 1 109 ? -14.307 -6.253 21.528 1.00 47.99 135 VAL A O 1
ATOM 740 N N . GLU A 1 110 ? -13.521 -4.264 20.891 1.00 49.94 136 GLU A N 1
ATOM 741 C CA . GLU A 1 110 ? -13.103 -3.912 22.265 1.00 53.66 136 GLU A CA 1
ATOM 742 C C . GLU A 1 110 ? -14.289 -3.825 23.257 1.00 54.40 136 GLU A C 1
ATOM 743 O O . GLU A 1 110 ? -14.219 -4.218 24.441 1.00 53.35 136 GLU A O 1
ATOM 749 N N . ARG A 1 111 ? -15.393 -3.306 22.758 1.00 54.08 137 ARG A N 1
ATOM 750 C CA . ARG A 1 111 ? -16.581 -3.189 23.601 1.00 56.68 137 ARG A CA 1
ATOM 751 C C . ARG A 1 111 ? -17.219 -4.534 23.920 1.00 53.67 137 ARG A C 1
ATOM 752 O O . ARG A 1 111 ? -17.631 -4.777 25.039 1.00 53.97 137 ARG A O 1
ATOM 760 N N . GLU A 1 112 ? -17.318 -5.387 22.912 1.00 52.55 138 GLU A N 1
ATOM 761 C CA . GLU A 1 112 ? -18.020 -6.659 23.041 1.00 53.25 138 GLU A CA 1
ATOM 762 C C . GLU A 1 112 ? -17.209 -7.699 23.796 1.00 53.74 138 GLU A C 1
ATOM 763 O O . GLU A 1 112 ? -17.706 -8.333 24.732 1.00 55.81 138 GLU A O 1
ATOM 769 N N . ARG A 1 113 ? -15.956 -7.870 23.401 1.00 53.01 139 ARG A N 1
ATOM 770 C CA . ARG A 1 113 ? -15.149 -8.987 23.923 1.00 54.90 139 ARG A CA 1
ATOM 771 C C . ARG A 1 113 ? -13.683 -8.659 24.245 1.00 52.79 139 ARG A C 1
ATOM 772 O O . ARG A 1 113 ? -13.048 -9.366 25.030 1.00 50.98 139 ARG A O 1
ATOM 780 N N . GLY A 1 114 ? -13.166 -7.589 23.648 1.00 50.73 140 GLY A N 1
ATOM 781 C CA . GLY A 1 114 ? -11.769 -7.224 23.805 1.00 52.18 140 GLY A CA 1
ATOM 782 C C . GLY A 1 114 ? -10.908 -7.950 22.789 1.00 48.48 140 GLY A C 1
ATOM 783 O O . GLY A 1 114 ? -11.339 -8.900 22.165 1.00 44.15 140 GLY A O 1
ATOM 784 N N . TRP A 1 115 ? -9.673 -7.490 22.638 1.00 50.49 141 TRP A N 1
ATOM 785 C CA . TRP A 1 115 ? -8.683 -8.160 21.792 1.00 48.99 141 TRP A CA 1
ATOM 786 C C . TRP A 1 115 ? -7.772 -9.013 22.667 1.00 50.75 141 TRP A C 1
ATOM 787 O O . TRP A 1 115 ? -7.193 -8.498 23.627 1.00 56.45 141 TRP A O 1
ATOM 798 N N . PRO A 1 116 ? -7.615 -10.309 22.348 1.00 48.66 142 PRO A N 1
ATOM 799 C CA . PRO A 1 116 ? -6.640 -11.106 23.099 1.00 51.99 142 PRO A CA 1
ATOM 800 C C . PRO A 1 116 ? -5.203 -10.665 22.824 1.00 54.08 142 PRO A C 1
ATOM 801 O O . PRO A 1 116 ? -4.939 -9.973 21.829 1.00 51.53 142 PRO A O 1
ATOM 805 N N . ASN A 1 117 ? -4.292 -11.056 23.715 1.00 58.98 143 ASN A N 1
ATOM 806 C CA . ASN A 1 117 ? -2.890 -10.643 23.639 1.00 64.72 143 ASN A CA 1
ATOM 807 C C . ASN A 1 117 ? -2.334 -10.683 22.219 1.00 59.03 143 ASN A C 1
ATOM 808 O O . ASN A 1 117 ? -1.716 -9.738 21.742 1.00 59.99 143 ASN A O 1
ATOM 813 N N . PHE A 1 118 ? -2.564 -11.797 21.557 1.00 53.73 144 PHE A N 1
ATOM 814 C CA . PHE A 1 118 ? -1.979 -12.045 20.258 1.00 51.50 144 PHE A CA 1
ATOM 815 C C . PHE A 1 118 ? -2.640 -11.235 19.126 1.00 49.78 144 PHE A C 1
ATOM 816 O O . PHE A 1 118 ? -2.241 -11.379 17.973 1.00 43.78 144 PHE A O 1
ATOM 824 N N . LEU A 1 119 ? -3.647 -10.407 19.455 1.00 48.02 145 LEU A N 1
ATOM 825 C CA . LEU A 1 119 ? -4.258 -9.528 18.466 1.00 45.52 145 LEU A CA 1
ATOM 826 C C . LEU A 1 119 ? -4.176 -8.059 18.874 1.00 48.74 145 LEU A C 1
ATOM 827 O O . LEU A 1 119 ? -4.867 -7.214 18.326 1.00 46.85 145 LEU A O 1
ATOM 832 N N . LYS A 1 120 ? -3.298 -7.758 19.819 1.00 54.11 146 LYS A N 1
ATOM 833 C CA . LYS A 1 120 ? -3.060 -6.394 20.242 1.00 58.44 146 LYS A CA 1
ATOM 834 C C . LYS A 1 120 ? -1.871 -5.862 19.469 1.00 60.71 146 LYS A C 1
ATOM 835 O O . LYS A 1 120 ? -0.778 -6.444 19.500 1.00 61.91 146 LYS A O 1
ATOM 841 N N . CYS A 1 121 ? -2.074 -4.726 18.816 1.00 61.36 147 CYS A N 1
ATOM 842 C CA . CYS A 1 121 ? -1.023 -4.091 18.039 1.00 64.38 147 CYS A CA 1
ATOM 843 C C . CYS A 1 121 ? 0.208 -3.729 18.858 1.00 70.94 147 CYS A C 1
ATOM 844 O O . CYS A 1 121 ? 1.304 -3.556 18.307 1.00 71.35 147 CYS A O 1
ATOM 847 N N . GLU A 1 122 ? 0.015 -3.584 20.167 1.00 77.46 148 GLU A N 1
ATOM 848 C CA . GLU A 1 122 ? 1.122 -3.267 21.089 1.00 84.57 148 GLU A CA 1
ATOM 849 C C . GLU A 1 122 ? 2.162 -4.372 21.153 1.00 83.68 148 GLU A C 1
ATOM 850 O O . GLU A 1 122 ? 3.328 -4.115 21.422 1.00 91.13 148 GLU A O 1
ATOM 856 N N . ASN A 1 123 ? 1.725 -5.607 20.932 1.00 80.30 149 ASN A N 1
ATOM 857 C CA . ASN A 1 123 ? 2.592 -6.762 21.072 1.00 79.08 149 ASN A CA 1
ATOM 858 C C . ASN A 1 123 ? 3.578 -6.749 19.914 1.00 80.12 149 ASN A C 1
ATOM 859 O O . ASN A 1 123 ? 3.356 -7.393 18.888 1.00 76.61 149 ASN A O 1
ATOM 864 N N . LYS A 1 124 ? 4.657 -5.982 20.078 1.00 85.65 150 LYS A N 1
ATOM 865 C CA . LYS A 1 124 ? 5.638 -5.777 19.010 1.00 87.86 150 LYS A CA 1
ATOM 866 C C . LYS A 1 124 ? 6.276 -7.077 18.524 1.00 85.23 150 LYS A C 1
ATOM 867 O O . LYS A 1 124 ? 6.588 -7.213 17.339 1.00 82.07 150 LYS A O 1
ATOM 873 N N . GLU A 1 125 ? 6.468 -8.025 19.438 1.00 86.61 151 GLU A N 1
ATOM 874 C CA . GLU A 1 125 ? 6.934 -9.364 19.100 1.00 84.45 151 GLU A CA 1
ATOM 875 C C . GLU A 1 125 ? 6.072 -10.013 18.032 1.00 78.86 151 GLU A C 1
ATOM 876 O O . GLU A 1 125 ? 6.576 -10.775 17.217 1.00 74.03 151 GLU A O 1
ATOM 882 N N . GLN A 1 126 ? 4.766 -9.733 18.067 1.00 73.50 152 GLN A N 1
ATOM 883 C CA . GLN A 1 126 ? 3.854 -10.248 17.075 1.00 65.97 152 GLN A CA 1
ATOM 884 C C . GLN A 1 126 ? 3.595 -9.345 15.880 1.00 61.07 152 GLN A C 1
ATOM 885 O O . GLN A 1 126 ? 3.273 -9.852 14.826 1.00 60.34 152 GLN A O 1
ATOM 891 N N . PHE A 1 127 ? 3.715 -8.038 16.044 1.00 60.31 153 PHE A N 1
ATOM 892 C CA . PHE A 1 127 ? 3.350 -7.093 15.007 1.00 59.81 153 PHE A CA 1
ATOM 893 C C . PHE A 1 127 ? 4.475 -6.102 14.762 1.00 65.66 153 PHE A C 1
ATOM 894 O O . PHE A 1 127 ? 4.348 -4.906 15.082 1.00 67.67 153 PHE A O 1
ATOM 902 N N . PRO A 1 128 ? 5.595 -6.591 14.184 1.00 68.64 154 PRO A N 1
ATOM 903 C CA . PRO A 1 128 ? 6.728 -5.695 14.003 1.00 73.33 154 PRO A CA 1
ATOM 904 C C . PRO A 1 128 ? 6.493 -4.623 12.919 1.00 77.08 154 PRO A C 1
ATOM 905 O O . PRO A 1 128 ? 5.771 -4.868 11.937 1.00 70.47 154 PRO A O 1
ATOM 909 N N . LYS A 1 129 ? 7.046 -3.424 13.132 1.00 84.42 155 LYS A N 1
ATOM 910 C CA . LYS A 1 129 ? 7.045 -2.394 12.105 1.00 88.04 155 LYS A CA 1
ATOM 911 C C . LYS A 1 129 ? 8.401 -2.506 11.406 1.00 91.02 155 LYS A C 1
ATOM 912 O O . LYS A 1 129 ? 9.423 -2.570 12.073 1.00 96.53 155 LYS A O 1
ATOM 918 N N . GLY A 1 130 ? 8.438 -2.628 10.082 1.00 90.50 156 GLY A N 1
ATOM 919 C CA . GLY A 1 130 ? 7.278 -2.763 9.223 1.00 87.86 156 GLY A CA 1
ATOM 920 C C . GLY A 1 130 ? 7.602 -3.733 8.098 1.00 88.25 156 GLY A C 1
ATOM 921 O O . GLY A 1 130 ? 8.645 -3.617 7.462 1.00 84.71 156 GLY A O 1
ATOM 922 N N . CYS A 1 131 ? 6.722 -4.695 7.839 1.00 88.01 157 CYS A N 1
ATOM 923 C CA . CYS A 1 131 ? 7.004 -5.711 6.814 1.00 89.53 157 CYS A CA 1
ATOM 924 C C . CYS A 1 131 ? 5.732 -6.382 6.320 1.00 84.54 157 CYS A C 1
ATOM 925 O O . CYS A 1 131 ? 4.851 -5.705 5.784 1.00 80.58 157 CYS A O 1
ATOM 928 N N . PHE B 1 15 ? -19.258 8.893 43.899 1.00 107.35 41 PHE B N 1
ATOM 929 C CA . PHE B 1 15 ? -18.707 8.389 42.598 1.00 105.42 41 PHE B CA 1
ATOM 930 C C . PHE B 1 15 ? -18.582 6.862 42.527 1.00 98.89 41 PHE B C 1
ATOM 931 O O . PHE B 1 15 ? -18.012 6.323 41.574 1.00 98.81 41 PHE B O 1
ATOM 939 N N . CYS B 1 16 ? -19.087 6.165 43.542 1.00 94.34 42 CYS B N 1
ATOM 940 C CA . CYS B 1 16 ? -19.019 4.695 43.593 1.00 88.11 42 CYS B CA 1
ATOM 941 C C . CYS B 1 16 ? -20.354 4.068 43.127 1.00 77.24 42 CYS B C 1
ATOM 942 O O . CYS B 1 16 ? -20.528 2.853 43.162 1.00 68.57 42 CYS B O 1
ATOM 945 N N . LYS B 1 17 ? -21.287 4.916 42.693 1.00 73.21 43 LYS B N 1
ATOM 946 C CA . LYS B 1 17 ? -22.564 4.469 42.166 1.00 68.36 43 LYS B CA 1
ATOM 947 C C . LYS B 1 17 ? -22.797 5.139 40.834 1.00 65.64 43 LYS B C 1
ATOM 948 O O . LYS B 1 17 ? -22.127 6.103 40.502 1.00 68.54 43 LYS B O 1
ATOM 954 N N . LYS B 1 18 ? -23.748 4.605 40.078 1.00 60.47 44 LYS B N 1
ATOM 955 C CA . LYS B 1 18 ? -24.070 5.088 38.740 1.00 59.06 44 LYS B CA 1
ATOM 956 C C . LYS B 1 18 ? -25.577 5.147 38.572 1.00 55.34 44 LYS B C 1
ATOM 957 O O . LYS B 1 18 ? -26.274 4.224 38.947 1.00 50.08 44 LYS B O 1
ATOM 963 N N . SER B 1 19 ? -26.064 6.251 38.028 1.00 57.94 45 SER B N 1
ATOM 964 C CA . SER B 1 19 ? -27.473 6.426 37.765 1.00 57.71 45 SER B CA 1
ATOM 965 C C . SER B 1 19 ? -27.947 5.544 36.620 1.00 55.69 45 SER B C 1
ATOM 966 O O . SER B 1 19 ? -27.327 5.509 35.560 1.00 56.64 45 SER B O 1
ATOM 969 N N . THR B 1 20 ? -29.045 4.820 36.856 1.00 53.02 46 THR B N 1
ATOM 970 C CA . THR B 1 20 ? -29.656 3.908 35.875 1.00 48.29 46 THR B CA 1
ATOM 971 C C . THR B 1 20 ? -31.052 3.569 36.359 1.00 46.59 46 THR B C 1
ATOM 972 O O . THR B 1 20 ? -31.425 3.918 37.480 1.00 47.26 46 THR B O 1
ATOM 976 N N . THR B 1 21 ? -31.802 2.854 35.531 1.00 42.80 47 THR B N 1
ATOM 977 C CA . THR B 1 21 ? -33.099 2.336 35.931 1.00 40.60 47 THR B CA 1
ATOM 978 C C . THR B 1 21 ? -32.936 0.934 36.485 1.00 37.07 47 THR B C 1
ATOM 979 O O . THR B 1 21 ? -32.233 0.097 35.885 1.00 34.67 47 THR B O 1
ATOM 983 N N . CYS B 1 22 ? -33.575 0.664 37.623 1.00 35.67 48 CYS B N 1
ATOM 984 C CA . CYS B 1 22 ? -33.512 -0.651 38.233 1.00 34.80 48 CYS B CA 1
ATOM 985 C C . CYS B 1 22 ? -34.593 -1.545 37.660 1.00 34.89 48 CYS B C 1
ATOM 986 O O . CYS B 1 22 ? -35.740 -1.110 37.505 1.00 37.52 48 CYS B O 1
ATOM 989 N N . GLU B 1 23 ? -34.242 -2.811 37.405 1.00 33.35 49 GLU B N 1
ATOM 990 C CA . GLU B 1 23 ? -35.211 -3.837 37.023 1.00 31.96 49 GLU B CA 1
ATOM 991 C C . GLU B 1 23 ? -35.330 -4.869 38.122 1.00 30.44 49 GLU B C 1
ATOM 992 O O . GLU B 1 23 ? -34.418 -5.081 38.904 1.00 28.22 49 GLU B O 1
ATOM 998 N N . VAL B 1 24 ? -36.465 -5.547 38.154 1.00 30.91 50 VAL B N 1
ATOM 999 C CA . VAL B 1 24 ? -36.682 -6.604 39.107 1.00 31.02 50 VAL B CA 1
ATOM 1000 C C . VAL B 1 24 ? -35.877 -7.818 38.642 1.00 30.72 50 VAL B C 1
ATOM 1001 O O . VAL B 1 24 ? -35.840 -8.123 37.435 1.00 29.94 50 VAL B O 1
ATOM 1005 N N . LEU B 1 25 ? -35.181 -8.465 39.581 1.00 29.71 51 LEU B N 1
ATOM 1006 C CA . LEU B 1 25 ? -34.335 -9.610 39.246 1.00 31.98 51 LEU B CA 1
ATOM 1007 C C . LEU B 1 25 ? -35.208 -10.774 38.849 1.00 34.26 51 LEU B C 1
ATOM 1008 O O . LEU B 1 25 ? -36.121 -11.147 39.594 1.00 35.02 51 LEU B O 1
ATOM 1013 N N . LYS B 1 26 ? -34.893 -11.368 37.701 1.00 34.01 52 LYS B N 1
ATOM 1014 C CA . LYS B 1 26 ? -35.664 -12.490 37.179 1.00 37.79 52 LYS B CA 1
ATOM 1015 C C . LYS B 1 26 ? -35.062 -13.826 37.577 1.00 40.57 52 LYS B C 1
ATOM 1016 O O . LYS B 1 26 ? -35.750 -14.845 37.624 1.00 43.79 52 LYS B O 1
ATOM 1022 N N . TYR B 1 27 ? -33.768 -13.795 37.867 1.00 41.56 53 TYR B N 1
ATOM 1023 C CA . TYR B 1 27 ? -32.959 -14.977 38.023 1.00 45.78 53 TYR B CA 1
ATOM 1024 C C . TYR B 1 27 ? -32.106 -14.687 39.241 1.00 48.55 53 TYR B C 1
ATOM 1025 O O . TYR B 1 27 ? -31.099 -14.020 39.138 1.00 57.06 53 TYR B O 1
ATOM 1034 N N . ASN B 1 28 ? -32.523 -15.161 40.400 1.00 51.21 54 ASN B N 1
ATOM 1035 C CA . ASN B 1 28 ? -31.881 -14.793 41.666 1.00 51.31 54 ASN B CA 1
ATOM 1036 C C . ASN B 1 28 ? -30.594 -15.575 41.995 1.00 53.65 54 ASN B C 1
ATOM 1037 O O . ASN B 1 28 ? -30.058 -15.469 43.103 1.00 55.68 54 ASN B O 1
ATOM 1042 N N . THR B 1 29 ? -30.110 -16.362 41.045 1.00 54.97 55 THR B N 1
ATOM 1043 C CA . THR B 1 29 ? -28.810 -17.016 41.180 1.00 57.78 55 THR B CA 1
ATOM 1044 C C . THR B 1 29 ? -27.776 -16.365 40.259 1.00 56.46 55 THR B C 1
ATOM 1045 O O . THR B 1 29 ? -28.029 -16.151 39.064 1.00 56.44 55 THR B O 1
ATOM 1049 N N . CYS B 1 30 ? -26.608 -16.058 40.806 1.00 54.92 56 CYS B N 1
ATOM 1050 C CA . CYS B 1 30 ? -25.497 -15.689 39.970 1.00 51.82 56 CYS B CA 1
ATOM 1051 C C . CYS B 1 30 ? -24.414 -16.733 40.145 1.00 54.22 56 CYS B C 1
ATOM 1052 O O . CYS B 1 30 ? -23.820 -16.814 41.197 1.00 56.62 56 CYS B O 1
ATOM 1055 N N . LEU B 1 31 ? -24.196 -17.550 39.122 1.00 55.52 57 LEU B N 1
ATOM 1056 C CA . LEU B 1 31 ? -23.120 -18.519 39.116 1.00 58.56 57 LEU B CA 1
ATOM 1057 C C . LEU B 1 31 ? -23.159 -19.419 40.320 1.00 62.95 57 LEU B C 1
ATOM 1058 O O . LEU B 1 31 ? -22.181 -19.558 41.039 1.00 64.82 57 LEU B O 1
ATOM 1063 N N . GLY B 1 32 ? -24.322 -20.009 40.543 1.00 64.33 58 GLY B N 1
ATOM 1064 C CA . GLY B 1 32 ? -24.536 -20.892 41.673 1.00 68.42 58 GLY B CA 1
ATOM 1065 C C . GLY B 1 32 ? -24.880 -20.190 42.978 1.00 68.33 58 GLY B C 1
ATOM 1066 O O . GLY B 1 32 ? -25.375 -20.843 43.899 1.00 70.97 58 GLY B O 1
ATOM 1067 N N . SER B 1 33 ? -24.627 -18.876 43.074 1.00 65.84 59 SER B N 1
ATOM 1068 C CA . SER B 1 33 ? -24.813 -18.140 44.337 1.00 67.55 59 SER B CA 1
ATOM 1069 C C . SER B 1 33 ? -26.167 -17.433 44.403 1.00 64.58 59 SER B C 1
ATOM 1070 O O . SER B 1 33 ? -26.522 -16.689 43.493 1.00 60.27 59 SER B O 1
ATOM 1073 N N . PRO B 1 34 ? -26.909 -17.639 45.499 1.00 65.59 60 PRO B N 1
ATOM 1074 C CA . PRO B 1 34 ? -28.164 -16.930 45.681 1.00 62.05 60 PRO B CA 1
ATOM 1075 C C . PRO B 1 34 ? -27.867 -15.480 45.985 1.00 58.33 60 PRO B C 1
ATOM 1076 O O . PRO B 1 34 ? -26.939 -15.187 46.728 1.00 62.29 60 PRO B O 1
ATOM 1080 N N . LEU B 1 35 ? -28.651 -14.582 45.409 1.00 53.73 61 LEU B N 1
ATOM 1081 C CA . LEU B 1 35 ? -28.440 -13.143 45.597 1.00 50.53 61 LEU B CA 1
ATOM 1082 C C . LEU B 1 35 ? -29.323 -12.579 46.709 1.00 49.95 61 LEU B C 1
ATOM 1083 O O . LEU B 1 35 ? -30.510 -12.884 46.765 1.00 49.00 61 LEU B O 1
ATOM 1088 N N . PRO B 1 36 ? -28.731 -11.782 47.625 1.00 51.35 62 PRO B N 1
ATOM 1089 C CA . PRO B 1 36 ? -29.478 -11.233 48.760 1.00 50.13 62 PRO B CA 1
ATOM 1090 C C . PRO B 1 36 ? -30.108 -9.869 48.443 1.00 46.30 62 PRO B C 1
ATOM 1091 O O . PRO B 1 36 ? -30.372 -9.091 49.356 1.00 49.81 62 PRO B O 1
ATOM 1095 N N . TYR B 1 37 ? -30.322 -9.580 47.161 1.00 42.18 63 TYR B N 1
ATOM 1096 C CA . TYR B 1 37 ? -31.061 -8.401 46.710 1.00 37.50 63 TYR B CA 1
ATOM 1097 C C . TYR B 1 37 ? -31.955 -8.761 45.511 1.00 35.95 63 TYR B C 1
ATOM 1098 O O . TYR B 1 37 ? -31.721 -9.782 44.870 1.00 35.74 63 TYR B O 1
ATOM 1107 N N . THR B 1 38 ? -32.942 -7.894 45.229 1.00 33.70 64 THR B N 1
ATOM 1108 C CA . THR B 1 38 ? -34.088 -8.193 44.366 1.00 32.21 64 THR B CA 1
ATOM 1109 C C . THR B 1 38 ? -34.152 -7.361 43.123 1.00 29.30 64 THR B C 1
ATOM 1110 O O . THR B 1 38 ? -34.990 -7.644 42.262 1.00 27.47 64 THR B O 1
ATOM 1114 N N . HIS B 1 39 ? -33.247 -6.364 43.010 1.00 28.12 65 HIS B N 1
ATOM 1115 C CA . HIS B 1 39 ? -33.153 -5.476 41.866 1.00 26.07 65 HIS B CA 1
ATOM 1116 C C . HIS B 1 39 ? -31.771 -5.388 41.287 1.00 26.45 65 HIS B C 1
ATOM 1117 O O . HIS B 1 39 ? -30.795 -5.474 41.997 1.00 25.62 65 HIS B O 1
ATOM 1124 N N . THR B 1 40 ? -31.709 -5.117 39.974 1.00 26.54 66 THR B N 1
ATOM 1125 C CA . THR B 1 40 ? -30.473 -5.091 39.252 1.00 26.64 66 THR B CA 1
ATOM 1126 C C . THR B 1 40 ? -30.603 -4.198 38.065 1.00 25.85 66 THR B C 1
ATOM 1127 O O . THR B 1 40 ? -31.622 -3.578 37.882 1.00 26.99 66 THR B O 1
ATOM 1131 N N . SER B 1 41 ? -29.519 -4.068 37.318 1.00 28.23 67 SER B N 1
ATOM 1132 C CA . SER B 1 41 ? -29.483 -3.353 36.025 1.00 28.84 67 SER B CA 1
ATOM 1133 C C . SER B 1 41 ? -28.369 -3.938 35.124 1.00 30.35 67 SER B C 1
ATOM 1134 O O . SER B 1 41 ? -27.366 -4.521 35.609 1.00 30.68 67 SER B O 1
ATOM 1137 N N . LEU B 1 42 ? -28.533 -3.750 33.818 1.00 30.10 68 LEU B N 1
ATOM 1138 C CA . LEU B 1 42 ? -27.583 -4.285 32.837 1.00 31.67 68 LEU B CA 1
ATOM 1139 C C . LEU B 1 42 ? -26.594 -3.258 32.347 1.00 32.70 68 LEU B C 1
ATOM 1140 O O . LEU B 1 42 ? -25.753 -3.557 31.512 1.00 37.02 68 LEU B O 1
ATOM 1145 N N . ILE B 1 43 ? -26.636 -2.067 32.910 1.00 34.85 69 ILE B N 1
ATOM 1146 C CA . ILE B 1 43 ? -25.850 -0.936 32.391 1.00 37.14 69 ILE B CA 1
ATOM 1147 C C . ILE B 1 43 ? -24.345 -1.139 32.468 1.00 35.60 69 ILE B C 1
ATOM 1148 O O . ILE B 1 43 ? -23.623 -0.634 31.631 1.00 36.31 69 ILE B O 1
ATOM 1153 N N . LEU B 1 44 ? -23.870 -1.910 33.443 1.00 35.43 70 LEU B N 1
ATOM 1154 C CA . LEU B 1 44 ? -22.408 -2.146 33.606 1.00 35.74 70 LEU B CA 1
ATOM 1155 C C . LEU B 1 44 ? -21.832 -3.207 32.632 1.00 35.83 70 LEU B C 1
ATOM 1156 O O . LEU B 1 44 ? -20.615 -3.262 32.400 1.00 37.55 70 LEU B O 1
ATOM 1161 N N . ALA B 1 45 ? -22.710 -4.054 32.093 1.00 34.22 71 ALA B N 1
ATOM 1162 C CA . ALA B 1 45 ? -22.322 -5.140 31.184 1.00 33.98 71 ALA B CA 1
ATOM 1163 C C . ALA B 1 45 ? -22.716 -4.737 29.767 1.00 33.28 71 ALA B C 1
ATOM 1164 O O . ALA B 1 45 ? -23.907 -4.803 29.397 1.00 30.84 71 ALA B O 1
ATOM 1166 N N . GLU B 1 46 ? -21.730 -4.274 29.011 1.00 36.21 72 GLU B N 1
ATOM 1167 C CA . GLU B 1 46 ? -21.937 -3.681 27.687 1.00 39.09 72 GLU B CA 1
ATOM 1168 C C . GLU B 1 46 ? -22.122 -4.763 26.637 1.00 38.75 72 GLU B C 1
ATOM 1169 O O . GLU B 1 46 ? -22.453 -4.458 25.494 1.00 40.25 72 GLU B O 1
ATOM 1175 N N . ASP B 1 47 ? -21.963 -6.024 27.050 1.00 36.92 73 ASP B N 1
ATOM 1176 C CA . ASP B 1 47 ? -22.298 -7.158 26.202 1.00 36.62 73 ASP B CA 1
ATOM 1177 C C . ASP B 1 47 ? -23.678 -7.716 26.485 1.00 34.31 73 ASP B C 1
ATOM 1178 O O . ASP B 1 47 ? -24.095 -8.667 25.806 1.00 35.33 73 ASP B O 1
ATOM 1183 N N . SER B 1 48 ? -24.423 -7.092 27.408 1.00 31.51 74 SER B N 1
ATOM 1184 C CA . SER B 1 48 ? -25.766 -7.542 27.736 1.00 30.63 74 SER B CA 1
ATOM 1185 C C . SER B 1 48 ? -26.828 -6.456 27.863 1.00 31.26 74 SER B C 1
ATOM 1186 O O . SER B 1 48 ? -26.733 -5.497 28.660 1.00 30.21 74 SER B O 1
ATOM 1189 N N . GLU B 1 49 ? -27.883 -6.618 27.094 1.00 33.61 75 GLU B N 1
ATOM 1190 C CA . GLU B 1 49 ? -28.956 -5.641 27.088 1.00 34.08 75 GLU B CA 1
ATOM 1191 C C . GLU B 1 49 ? -30.119 -6.165 27.925 1.00 34.24 75 GLU B C 1
ATOM 1192 O O . GLU B 1 49 ? -31.047 -5.417 28.200 1.00 36.15 75 GLU B O 1
ATOM 1198 N N . THR B 1 50 ? -30.101 -7.449 28.293 1.00 33.21 76 THR B N 1
ATOM 1199 C CA . THR B 1 50 ? -31.172 -8.041 29.123 1.00 33.13 76 THR B CA 1
ATOM 1200 C C . THR B 1 50 ? -30.591 -8.977 30.159 1.00 31.67 76 THR B C 1
ATOM 1201 O O . THR B 1 50 ? -29.425 -9.355 30.073 1.00 31.58 76 THR B O 1
ATOM 1205 N N . GLN B 1 51 ? -31.425 -9.377 31.107 1.00 33.15 77 GLN B N 1
ATOM 1206 C CA . GLN B 1 51 ? -31.039 -10.390 32.110 1.00 34.04 77 GLN B CA 1
ATOM 1207 C C . GLN B 1 51 ? -30.807 -11.724 31.434 1.00 37.05 77 GLN B C 1
ATOM 1208 O O . GLN B 1 51 ? -29.982 -12.524 31.903 1.00 38.71 77 GLN B O 1
ATOM 1214 N N . GLU B 1 52 ? -31.533 -11.959 30.333 1.00 37.17 78 GLU B N 1
ATOM 1215 C CA . GLU B 1 52 ? -31.363 -13.158 29.526 1.00 39.89 78 GLU B CA 1
ATOM 1216 C C . GLU B 1 52 ? -29.968 -13.224 28.889 1.00 39.40 78 GLU B C 1
ATOM 1217 O O . GLU B 1 52 ? -29.281 -14.232 28.990 1.00 39.84 78 GLU B O 1
ATOM 1223 N N . GLU B 1 53 ? -29.537 -12.132 28.260 1.00 37.60 79 GLU B N 1
ATOM 1224 C CA . GLU B 1 53 ? -28.193 -12.095 27.704 1.00 38.44 79 GLU B CA 1
ATOM 1225 C C . GLU B 1 53 ? -27.141 -12.281 28.826 1.00 37.13 79 GLU B C 1
ATOM 1226 O O . GLU B 1 53 ? -26.210 -13.066 28.683 1.00 40.32 79 GLU B O 1
ATOM 1232 N N . ALA B 1 54 ? -27.309 -11.583 29.935 1.00 35.92 80 ALA B N 1
ATOM 1233 C CA . ALA B 1 54 ? -26.378 -11.727 31.069 1.00 36.70 80 ALA B CA 1
ATOM 1234 C C . ALA B 1 54 ? -26.297 -13.164 31.581 1.00 38.61 80 ALA B C 1
ATOM 1235 O O . ALA B 1 54 ? -25.198 -13.660 31.784 1.00 41.09 80 ALA B O 1
ATOM 1237 N N . PHE B 1 55 ? -27.446 -13.834 31.708 1.00 40.05 81 PHE B N 1
ATOM 1238 C CA . PHE B 1 55 ? -27.520 -15.287 32.015 1.00 45.04 81 PHE B CA 1
ATOM 1239 C C . PHE B 1 55 ? -26.614 -16.063 31.040 1.00 47.42 81 PHE B C 1
ATOM 1240 O O . PHE B 1 55 ? -25.667 -16.740 31.489 1.00 49.46 81 PHE B O 1
ATOM 1248 N N . GLU B 1 56 ? -26.867 -15.928 29.720 1.00 47.56 82 GLU B N 1
ATOM 1249 C CA . GLU B 1 56 ? -26.101 -16.679 28.697 1.00 49.14 82 GLU B CA 1
ATOM 1250 C C . GLU B 1 56 ? -24.601 -16.373 28.785 1.00 48.20 82 GLU B C 1
ATOM 1251 O O . GLU B 1 56 ? -23.762 -17.275 28.725 1.00 53.33 82 GLU B O 1
ATOM 1257 N N . LYS B 1 57 ? -24.264 -15.111 28.983 1.00 44.88 83 LYS B N 1
ATOM 1258 C CA . LYS B 1 57 ? -22.870 -14.691 29.036 1.00 45.50 83 LYS B CA 1
ATOM 1259 C C . LYS B 1 57 ? -22.132 -15.232 30.253 1.00 48.73 83 LYS B C 1
ATOM 1260 O O . LYS B 1 57 ? -20.945 -15.625 30.157 1.00 51.64 83 LYS B O 1
ATOM 1266 N N . LEU B 1 58 ? -22.828 -15.256 31.389 1.00 46.66 84 LEU B N 1
ATOM 1267 C CA . LEU B 1 58 ? -22.270 -15.840 32.607 1.00 48.87 84 LEU B CA 1
ATOM 1268 C C . LEU B 1 58 ? -22.035 -17.342 32.488 1.00 54.75 84 LEU B C 1
ATOM 1269 O O . LEU B 1 58 ? -21.033 -17.849 32.991 1.00 57.77 84 LEU B O 1
ATOM 1274 N N . ALA B 1 59 ? -22.939 -18.046 31.811 1.00 58.58 85 ALA B N 1
ATOM 1275 C CA . ALA B 1 59 ? -22.759 -19.472 31.595 1.00 64.87 85 ALA B CA 1
ATOM 1276 C C . ALA B 1 59 ? -21.459 -19.706 30.813 1.00 69.22 85 ALA B C 1
ATOM 1277 O O . ALA B 1 59 ? -20.655 -20.560 31.176 1.00 70.61 85 ALA B O 1
ATOM 1287 N N . TRP B 1 61 ? -18.959 -17.757 30.802 1.00 62.53 87 TRP B N 1
ATOM 1288 C CA . TRP B 1 61 ? -17.819 -17.472 31.686 1.00 62.31 87 TRP B CA 1
ATOM 1289 C C . TRP B 1 61 ? -17.531 -18.611 32.675 1.00 65.91 87 TRP B C 1
ATOM 1290 O O . TRP B 1 61 ? -16.403 -18.752 33.124 1.00 65.92 87 TRP B O 1
ATOM 1301 N N . SER B 1 62 ? -18.546 -19.402 33.021 1.00 68.31 88 SER B N 1
ATOM 1302 C CA . SER B 1 62 ? -18.384 -20.459 34.017 1.00 73.28 88 SER B CA 1
ATOM 1303 C C . SER B 1 62 ? -17.419 -21.579 33.597 1.00 77.76 88 SER B C 1
ATOM 1304 O O . SER B 1 62 ? -17.089 -22.448 34.401 1.00 82.16 88 SER B O 1
ATOM 1307 N N . GLY B 1 63 ? -16.937 -21.539 32.356 1.00 77.40 89 GLY B N 1
ATOM 1308 C CA . GLY B 1 63 ? -15.840 -22.403 31.919 1.00 80.93 89 GLY B CA 1
ATOM 1309 C C . GLY B 1 63 ? -14.581 -22.238 32.755 1.00 82.89 89 GLY B C 1
ATOM 1310 O O . GLY B 1 63 ? -13.727 -23.116 32.797 1.00 85.55 89 GLY B O 1
ATOM 1311 N N . LEU B 1 64 ? -14.454 -21.091 33.414 1.00 80.18 90 LEU B N 1
ATOM 1312 C CA . LEU B 1 64 ? -13.342 -20.849 34.328 1.00 82.82 90 LEU B CA 1
ATOM 1313 C C . LEU B 1 64 ? -13.467 -21.551 35.694 1.00 84.78 90 LEU B C 1
ATOM 1314 O O . LEU B 1 64 ? -12.591 -21.366 36.540 1.00 84.59 90 LEU B O 1
ATOM 1319 N N . ARG B 1 65 ? -14.552 -22.315 35.908 1.00 85.54 91 ARG B N 1
ATOM 1320 C CA . ARG B 1 65 ? -14.709 -23.183 37.102 1.00 89.34 91 ARG B CA 1
ATOM 1321 C C . ARG B 1 65 ? -13.650 -24.278 37.069 1.00 95.78 91 ARG B C 1
ATOM 1322 O O . ARG B 1 65 ? -13.272 -24.829 38.089 1.00 98.64 91 ARG B O 1
ATOM 1330 N N . ASN B 1 66 ? -13.201 -24.588 35.858 1.00 97.22 92 ASN B N 1
ATOM 1331 C CA . ASN B 1 66 ? -12.149 -25.550 35.592 1.00 103.70 92 ASN B CA 1
ATOM 1332 C C . ASN B 1 66 ? -10.735 -24.957 35.748 1.00 103.96 92 ASN B C 1
ATOM 1333 O O . ASN B 1 66 ? -9.738 -25.657 35.545 1.00 108.90 92 ASN B O 1
ATOM 1338 N N . ALA B 1 67 ? -10.643 -23.684 36.143 1.00 98.42 93 ALA B N 1
ATOM 1339 C CA . ALA B 1 67 ? -9.368 -23.047 36.502 1.00 100.27 93 ALA B CA 1
ATOM 1340 C C . ALA B 1 67 ? -9.531 -22.508 37.916 1.00 99.71 93 ALA B C 1
ATOM 1341 O O . ALA B 1 67 ? -9.678 -21.302 38.113 1.00 94.18 93 ALA B O 1
ATOM 1343 N N . PRO B 1 68 ? -9.501 -23.409 38.917 1.00 105.59 94 PRO B N 1
ATOM 1344 C CA . PRO B 1 68 ? -9.969 -23.110 40.278 1.00 105.09 94 PRO B CA 1
ATOM 1345 C C . PRO B 1 68 ? -9.509 -21.801 40.940 1.00 103.46 94 PRO B C 1
ATOM 1346 O O . PRO B 1 68 ? -10.343 -21.124 41.545 1.00 98.19 94 PRO B O 1
ATOM 1350 N N . ARG B 1 69 ? -8.223 -21.445 40.846 1.00 106.51 95 ARG B N 1
ATOM 1351 C CA . ARG B 1 69 ? -7.738 -20.200 41.498 1.00 106.13 95 ARG B CA 1
ATOM 1352 C C . ARG B 1 69 ? -8.343 -18.946 40.871 1.00 98.97 95 ARG B C 1
ATOM 1353 O O . ARG B 1 69 ? -8.540 -17.946 41.557 1.00 98.36 95 ARG B O 1
ATOM 1361 N N . CYS B 1 70 ? -8.596 -18.988 39.569 1.00 94.03 96 CYS B N 1
ATOM 1362 C CA . CYS B 1 70 ? -9.220 -17.870 38.873 1.00 88.18 96 CYS B CA 1
ATOM 1363 C C . CYS B 1 70 ? -10.673 -17.708 39.292 1.00 84.46 96 CYS B C 1
ATOM 1364 O O . CYS B 1 70 ? -11.100 -16.598 39.560 1.00 80.88 96 CYS B O 1
ATOM 1367 N N . TRP B 1 71 ? -11.399 -18.821 39.377 1.00 86.76 97 TRP B N 1
ATOM 1368 C CA . TRP B 1 71 ? -12.832 -18.804 39.683 1.00 85.80 97 TRP B CA 1
ATOM 1369 C C . TRP B 1 71 ? -13.174 -18.129 41.008 1.00 86.08 97 TRP B C 1
ATOM 1370 O O . TRP B 1 71 ? -14.080 -17.286 41.080 1.00 80.50 97 TRP B O 1
ATOM 1381 N N . ALA B 1 72 ? -12.441 -18.493 42.059 1.00 93.07 98 ALA B N 1
ATOM 1382 C CA . ALA B 1 72 ? -12.700 -17.931 43.397 1.00 95.58 98 ALA B CA 1
ATOM 1383 C C . ALA B 1 72 ? -12.711 -16.396 43.384 1.00 92.85 98 ALA B C 1
ATOM 1384 O O . ALA B 1 72 ? -13.446 -15.770 44.145 1.00 93.73 98 ALA B O 1
ATOM 1386 N N . VAL B 1 73 ? -11.914 -15.805 42.496 1.00 91.64 99 VAL B N 1
ATOM 1387 C CA . VAL B 1 73 ? -11.769 -14.355 42.411 1.00 87.36 99 VAL B CA 1
ATOM 1388 C C . VAL B 1 73 ? -12.583 -13.727 41.265 1.00 80.73 99 VAL B C 1
ATOM 1389 O O . VAL B 1 73 ? -13.021 -12.576 41.355 1.00 78.10 99 VAL B O 1
ATOM 1393 N N . ILE B 1 74 ? -12.805 -14.481 40.192 1.00 77.84 100 ILE B N 1
ATOM 1394 C CA . ILE B 1 74 ? -13.561 -13.947 39.049 1.00 73.53 100 ILE B CA 1
ATOM 1395 C C . ILE B 1 74 ? -15.068 -14.061 39.268 1.00 69.26 100 ILE B C 1
ATOM 1396 O O . ILE B 1 74 ? -15.834 -13.312 38.671 1.00 66.15 100 ILE B O 1
ATOM 1401 N N . GLN B 1 75 ? -15.503 -15.007 40.091 1.00 70.33 101 GLN B N 1
ATOM 1402 C CA . GLN B 1 75 ? -16.931 -15.234 40.250 1.00 68.24 101 GLN B CA 1
ATOM 1403 C C . GLN B 1 75 ? -17.576 -14.029 40.917 1.00 63.49 101 GLN B C 1
ATOM 1404 O O . GLN B 1 75 ? -18.587 -13.539 40.417 1.00 57.36 101 GLN B O 1
ATOM 1410 N N . PRO B 1 76 ? -16.974 -13.525 42.018 1.00 64.60 102 PRO B N 1
ATOM 1411 C CA . PRO B 1 76 ? -17.552 -12.314 42.622 1.00 62.28 102 PRO B CA 1
ATOM 1412 C C . PRO B 1 76 ? -17.537 -11.082 41.684 1.00 58.13 102 PRO B C 1
ATOM 1413 O O . PRO B 1 76 ? -18.452 -10.269 41.710 1.00 54.61 102 PRO B O 1
ATOM 1417 N N . LEU B 1 77 ? -16.490 -10.946 40.876 1.00 59.62 103 LEU B N 1
ATOM 1418 C CA . LEU B 1 77 ? -16.382 -9.824 39.901 1.00 58.10 103 LEU B CA 1
ATOM 1419 C C . LEU B 1 77 ? -17.458 -9.870 38.824 1.00 51.81 103 LEU B C 1
ATOM 1420 O O . LEU B 1 77 ? -18.121 -8.870 38.546 1.00 49.57 103 LEU B O 1
ATOM 1425 N N . LEU B 1 78 ? -17.627 -11.039 38.225 1.00 51.46 104 LEU B N 1
ATOM 1426 C CA . LEU B 1 78 ? -18.637 -11.227 37.175 1.00 48.33 104 LEU B CA 1
ATOM 1427 C C . LEU B 1 78 ? -20.007 -10.872 37.683 1.00 45.60 104 LEU B C 1
ATOM 1428 O O . LEU B 1 78 ? -20.770 -10.182 37.011 1.00 43.53 104 LEU B O 1
ATOM 1433 N N . CYS B 1 79 ? -20.313 -11.339 38.884 1.00 46.59 105 CYS B N 1
ATOM 1434 C CA . CYS B 1 79 ? -21.584 -11.036 39.514 1.00 44.76 105 CYS B CA 1
ATOM 1435 C C . CYS B 1 79 ? -21.781 -9.523 39.782 1.00 39.86 105 CYS B C 1
ATOM 1436 O O . CYS B 1 79 ? -22.849 -8.985 39.546 1.00 35.68 105 CYS B O 1
ATOM 1439 N N . ALA B 1 80 ? -20.733 -8.826 40.186 1.00 41.39 106 ALA B N 1
ATOM 1440 C CA . ALA B 1 80 ? -20.807 -7.355 40.361 1.00 40.15 106 ALA B CA 1
ATOM 1441 C C . ALA B 1 80 ? -21.026 -6.572 39.069 1.00 37.30 106 ALA B C 1
ATOM 1442 O O . ALA B 1 80 ? -21.459 -5.419 39.085 1.00 36.84 106 ALA B O 1
ATOM 1444 N N . VAL B 1 81 ? -20.684 -7.178 37.938 1.00 37.96 107 VAL B N 1
ATOM 1445 C CA . VAL B 1 81 ? -20.777 -6.496 36.647 1.00 35.63 107 VAL B CA 1
ATOM 1446 C C . VAL B 1 81 ? -22.077 -6.869 35.958 1.00 34.27 107 VAL B C 1
ATOM 1447 O O . VAL B 1 81 ? -22.760 -6.018 35.386 1.00 30.90 107 VAL B O 1
ATOM 1451 N N . TYR B 1 82 ? -22.413 -8.157 36.017 1.00 35.27 108 TYR B N 1
ATOM 1452 C CA . TYR B 1 82 ? -23.532 -8.713 35.267 1.00 33.59 108 TYR B CA 1
ATOM 1453 C C . TYR B 1 82 ? -24.887 -8.654 36.006 1.00 32.60 108 TYR B C 1
ATOM 1454 O O . TYR B 1 82 ? -25.921 -8.452 35.352 1.00 31.39 108 TYR B O 1
ATOM 1471 N N . PRO B 1 84 ? -25.451 -6.702 39.279 1.00 32.57 110 PRO B N 1
ATOM 1472 C CA . PRO B 1 84 ? -25.147 -5.903 40.434 1.00 34.84 110 PRO B CA 1
ATOM 1473 C C . PRO B 1 84 ? -26.443 -5.522 41.146 1.00 35.24 110 PRO B C 1
ATOM 1474 O O . PRO B 1 84 ? -27.496 -5.486 40.506 1.00 32.03 110 PRO B O 1
ATOM 1478 N N . LYS B 1 85 ? -26.326 -5.208 42.431 1.00 35.78 111 LYS B N 1
ATOM 1479 C CA . LYS B 1 85 ? -27.414 -4.655 43.191 1.00 36.09 111 LYS B CA 1
ATOM 1480 C C . LYS B 1 85 ? -27.782 -3.261 42.671 1.00 35.99 111 LYS B C 1
ATOM 1481 O O . LYS B 1 85 ? -26.921 -2.413 42.475 1.00 37.01 111 LYS B O 1
ATOM 1487 N N . CYS B 1 86 ? -29.072 -3.031 42.451 1.00 35.56 112 CYS B N 1
ATOM 1488 C CA . CYS B 1 86 ? -29.592 -1.713 42.079 1.00 35.61 112 CYS B CA 1
ATOM 1489 C C . CYS B 1 86 ? -30.621 -1.328 43.128 1.00 36.45 112 CYS B C 1
ATOM 1490 O O . CYS B 1 86 ? -31.499 -2.111 43.415 1.00 35.04 112 CYS B O 1
ATOM 1493 N N . GLU B 1 87 ? -30.455 -0.175 43.775 1.00 41.23 113 GLU B N 1
ATOM 1494 C CA . GLU B 1 87 ? -31.443 0.390 44.704 1.00 43.12 113 GLU B CA 1
ATOM 1495 C C . GLU B 1 87 ? -31.496 1.898 44.470 1.00 42.90 113 GLU B C 1
ATOM 1496 O O . GLU B 1 87 ? -30.450 2.531 44.272 1.00 43.95 113 GLU B O 1
ATOM 1502 N N . ASN B 1 88 ? -32.699 2.472 44.514 1.00 43.63 114 ASN B N 1
ATOM 1503 C CA . ASN B 1 88 ? -32.928 3.926 44.377 1.00 46.70 114 ASN B CA 1
ATOM 1504 C C . ASN B 1 88 ? -32.437 4.521 43.058 1.00 46.41 114 ASN B C 1
ATOM 1505 O O . ASN B 1 88 ? -31.852 5.579 43.040 1.00 48.19 114 ASN B O 1
ATOM 1510 N N . GLY B 1 89 ? -32.628 3.806 41.962 1.00 44.73 115 GLY B N 1
ATOM 1511 C CA . GLY B 1 89 ? -32.169 4.281 40.672 1.00 44.81 115 GLY B CA 1
ATOM 1512 C C . GLY B 1 89 ? -30.654 4.332 40.567 1.00 47.32 115 GLY B C 1
ATOM 1513 O O . GLY B 1 89 ? -30.116 5.112 39.782 1.00 47.91 115 GLY B O 1
ATOM 1514 N N . LYS B 1 90 ? -29.962 3.514 41.361 1.00 46.55 116 LYS B N 1
ATOM 1515 C CA . LYS B 1 90 ? -28.511 3.539 41.406 1.00 49.26 116 LYS B CA 1
ATOM 1516 C C . LYS B 1 90 ? -27.914 2.130 41.527 1.00 45.95 116 LYS B C 1
ATOM 1517 O O . LYS B 1 90 ? -28.324 1.304 42.362 1.00 40.66 116 LYS B O 1
ATOM 1523 N N . VAL B 1 91 ? -26.925 1.877 40.680 1.00 45.32 117 VAL B N 1
ATOM 1524 C CA . VAL B 1 91 ? -26.189 0.634 40.714 1.00 45.76 117 VAL B CA 1
ATOM 1525 C C . VAL B 1 91 ? -24.838 0.834 41.374 1.00 49.20 117 VAL B C 1
ATOM 1526 O O . VAL B 1 91 ? -24.181 1.867 41.202 1.00 48.79 117 VAL B O 1
ATOM 1530 N N . GLU B 1 92 ? -24.460 -0.165 42.163 1.00 53.15 118 GLU B N 1
ATOM 1531 C CA . GLU B 1 92 ? -23.175 -0.195 42.829 1.00 58.43 118 GLU B CA 1
ATOM 1532 C C . GLU B 1 92 ? -22.107 -0.635 41.840 1.00 57.47 118 GLU B C 1
ATOM 1533 O O . GLU B 1 92 ? -22.306 -1.595 41.096 1.00 49.58 118 GLU B O 1
ATOM 1539 N N . LEU B 1 93 ? -20.991 0.098 41.820 1.00 60.78 119 LEU B N 1
ATOM 1540 C CA . LEU B 1 93 ? -19.878 -0.197 40.919 1.00 61.06 119 LEU B CA 1
ATOM 1541 C C . LEU B 1 93 ? -18.884 -1.142 41.588 1.00 62.23 119 LEU B C 1
ATOM 1542 O O . LEU B 1 93 ? -18.690 -1.103 42.803 1.00 62.88 119 LEU B O 1
ATOM 1547 N N . PRO B 1 94 ? -18.263 -2.023 40.794 1.00 62.07 120 PRO B N 1
ATOM 1548 C CA . PRO B 1 94 ? -17.197 -2.889 41.321 1.00 63.26 120 PRO B CA 1
ATOM 1549 C C . PRO B 1 94 ? -15.959 -2.044 41.656 1.00 67.24 120 PRO B C 1
ATOM 1550 O O . PRO B 1 94 ? -15.740 -0.987 41.053 1.00 66.82 120 PRO B O 1
ATOM 1554 N N . SER B 1 95 ? -15.157 -2.503 42.608 1.00 70.47 121 SER B N 1
ATOM 1555 C CA . SER B 1 95 ? -13.979 -1.737 43.032 1.00 78.42 121 SER B CA 1
ATOM 1556 C C . SER B 1 95 ? -12.764 -2.020 42.130 1.00 82.51 121 SER B C 1
ATOM 1557 O O . SER B 1 95 ? -12.735 -3.039 41.421 1.00 80.37 121 SER B O 1
ATOM 1560 N N . GLN B 1 96 ? -11.781 -1.114 42.179 1.00 89.23 122 GLN B N 1
ATOM 1561 C CA . GLN B 1 96 ? -10.403 -1.397 41.763 1.00 94.99 122 GLN B CA 1
ATOM 1562 C C . GLN B 1 96 ? -10.027 -2.462 42.784 1.00 99.83 122 GLN B C 1
ATOM 1563 O O . GLN B 1 96 ? -10.546 -2.435 43.898 1.00 109.48 122 GLN B O 1
ATOM 1569 N N . HIS B 1 97 ? -9.142 -3.382 42.451 1.00 102.51 123 HIS B N 1
ATOM 1570 C CA . HIS B 1 97 ? -8.690 -4.430 43.385 1.00 107.42 123 HIS B CA 1
ATOM 1571 C C . HIS B 1 97 ? -9.641 -5.613 43.422 1.00 102.65 123 HIS B C 1
ATOM 1572 O O . HIS B 1 97 ? -9.208 -6.712 43.730 1.00 108.25 123 HIS B O 1
ATOM 1579 N N . LEU B 1 98 ? -10.915 -5.406 43.110 1.00 96.40 124 LEU B N 1
ATOM 1580 C CA . LEU B 1 98 ? -11.804 -6.524 42.812 1.00 92.79 124 LEU B CA 1
ATOM 1581 C C . LEU B 1 98 ? -11.392 -6.980 41.428 1.00 89.94 124 LEU B C 1
ATOM 1582 O O . LEU B 1 98 ? -11.169 -8.156 41.180 1.00 92.56 124 LEU B O 1
ATOM 1587 N N . CYS B 1 99 ? -11.270 -6.002 40.543 1.00 84.99 125 CYS B N 1
ATOM 1588 C CA . CYS B 1 99 ? -10.823 -6.216 39.193 1.00 83.71 125 CYS B CA 1
ATOM 1589 C C . CYS B 1 99 ? -9.368 -6.701 39.131 1.00 86.88 125 CYS B C 1
ATOM 1590 O O . CYS B 1 99 ? -9.067 -7.675 38.454 1.00 84.82 125 CYS B O 1
ATOM 1593 N N . GLN B 1 100 ? -8.467 -6.041 39.842 1.00 90.19 126 GLN B N 1
ATOM 1594 C CA . GLN B 1 100 ? -7.064 -6.395 39.727 1.00 95.10 126 GLN B CA 1
ATOM 1595 C C . GLN B 1 100 ? -6.736 -7.801 40.202 1.00 94.73 126 GLN B C 1
ATOM 1596 O O . GLN B 1 100 ? -5.922 -8.465 39.604 1.00 96.51 126 GLN B O 1
ATOM 1602 N N . ALA B 1 101 ? -7.397 -8.263 41.247 1.00 93.23 127 ALA B N 1
ATOM 1603 C CA . ALA B 1 101 ? -7.134 -9.593 41.807 1.00 96.43 127 ALA B CA 1
ATOM 1604 C C . ALA B 1 101 ? -7.404 -10.737 40.831 1.00 92.66 127 ALA B C 1
ATOM 1605 O O . ALA B 1 101 ? -6.988 -11.874 41.084 1.00 96.83 127 ALA B O 1
ATOM 1607 N N . THR B 1 102 ? -8.100 -10.441 39.736 1.00 86.94 128 THR B N 1
ATOM 1608 C CA . THR B 1 102 ? -8.421 -11.440 38.711 1.00 84.56 128 THR B CA 1
ATOM 1609 C C . THR B 1 102 ? -7.364 -11.499 37.614 1.00 84.93 128 THR B C 1
ATOM 1610 O O . THR B 1 102 ? -7.275 -12.510 36.917 1.00 86.57 128 THR B O 1
ATOM 1614 N N . ARG B 1 103 ? -6.604 -10.415 37.444 1.00 84.65 129 ARG B N 1
ATOM 1615 C CA . ARG B 1 103 ? -5.735 -10.261 36.287 1.00 86.66 129 ARG B CA 1
ATOM 1616 C C . ARG B 1 103 ? -4.698 -11.378 36.188 1.00 89.72 129 ARG B C 1
ATOM 1617 O O . ARG B 1 103 ? -4.531 -11.962 35.108 1.00 89.12 129 ARG B O 1
ATOM 1625 N N . ASN B 1 104 ? -4.011 -11.669 37.297 1.00 93.04 130 ASN B N 1
ATOM 1626 C CA . ASN B 1 104 ? -3.014 -12.718 37.320 1.00 97.31 130 ASN B CA 1
ATOM 1627 C C . ASN B 1 104 ? -3.609 -14.129 37.258 1.00 95.69 130 ASN B C 1
ATOM 1628 O O . ASN B 1 104 ? -3.273 -14.888 36.339 1.00 97.52 130 ASN B O 1
ATOM 1633 N N . PRO B 1 105 ? -4.495 -14.484 38.206 1.00 93.02 131 PRO B N 1
ATOM 1634 C CA . PRO B 1 105 ? -5.003 -15.860 38.197 1.00 92.74 131 PRO B CA 1
ATOM 1635 C C . PRO B 1 105 ? -5.835 -16.201 36.962 1.00 87.15 131 PRO B C 1
ATOM 1636 O O . PRO B 1 105 ? -5.922 -17.373 36.589 1.00 87.68 131 PRO B O 1
ATOM 1640 N N . CYS B 1 106 ? -6.453 -15.184 36.360 1.00 82.44 132 CYS B N 1
ATOM 1641 C CA . CYS B 1 106 ? -7.227 -15.340 35.121 1.00 78.27 132 CYS B CA 1
ATOM 1642 C C . CYS B 1 106 ? -6.473 -14.783 33.892 1.00 77.70 132 CYS B C 1
ATOM 1643 O O . CYS B 1 106 ? -7.086 -14.296 32.958 1.00 72.57 132 CYS B O 1
ATOM 1646 N N . SER B 1 107 ? -5.140 -14.896 33.898 1.00 82.84 133 SER B N 1
ATOM 1647 C CA . SER B 1 107 ? -4.307 -14.394 32.796 1.00 84.11 133 SER B CA 1
ATOM 1648 C C . SER B 1 107 ? -4.634 -15.095 31.472 1.00 81.72 133 SER B C 1
ATOM 1649 O O . SER B 1 107 ? -4.546 -14.487 30.422 1.00 79.19 133 SER B O 1
ATOM 1652 N N . ILE B 1 108 ? -5.060 -16.354 31.552 1.00 82.48 134 ILE B N 1
ATOM 1653 C CA . ILE B 1 108 ? -5.460 -17.137 30.387 1.00 82.39 134 ILE B CA 1
ATOM 1654 C C . ILE B 1 108 ? -6.566 -16.449 29.583 1.00 77.69 134 ILE B C 1
ATOM 1655 O O . ILE B 1 108 ? -6.666 -16.629 28.378 1.00 76.25 134 ILE B O 1
ATOM 1660 N N . VAL B 1 109 ? -7.392 -15.654 30.259 1.00 75.82 135 VAL B N 1
ATOM 1661 C CA . VAL B 1 109 ? -8.446 -14.897 29.585 1.00 72.11 135 VAL B CA 1
ATOM 1662 C C . VAL B 1 109 ? -7.855 -13.846 28.653 1.00 72.34 135 VAL B C 1
ATOM 1663 O O . VAL B 1 109 ? -8.321 -13.713 27.535 1.00 69.12 135 VAL B O 1
ATOM 1667 N N . GLU B 1 110 ? -6.827 -13.127 29.110 1.00 75.70 136 GLU B N 1
ATOM 1668 C CA . GLU B 1 110 ? -6.187 -12.080 28.304 1.00 77.18 136 GLU B CA 1
ATOM 1669 C C . GLU B 1 110 ? -5.346 -12.638 27.161 1.00 79.49 136 GLU B C 1
ATOM 1670 O O . GLU B 1 110 ? -5.014 -11.894 26.260 1.00 79.03 136 GLU B O 1
ATOM 1676 N N . ARG B 1 111 ? -5.015 -13.925 27.206 1.00 82.16 137 ARG B N 1
ATOM 1677 C CA . ARG B 1 111 ? -4.244 -14.594 26.180 1.00 86.77 137 ARG B CA 1
ATOM 1678 C C . ARG B 1 111 ? -5.176 -15.268 25.175 1.00 83.07 137 ARG B C 1
ATOM 1679 O O . ARG B 1 111 ? -5.082 -15.005 23.976 1.00 82.90 137 ARG B O 1
ATOM 1687 N N . GLU B 1 112 ? -6.082 -16.111 25.679 1.00 80.81 138 GLU B N 1
ATOM 1688 C CA . GLU B 1 112 ? -6.977 -16.896 24.838 1.00 79.54 138 GLU B CA 1
ATOM 1689 C C . GLU B 1 112 ? -8.109 -16.029 24.249 1.00 74.52 138 GLU B C 1
ATOM 1690 O O . GLU B 1 112 ? -8.434 -16.188 23.077 1.00 74.67 138 GLU B O 1
ATOM 1696 N N . ARG B 1 113 ? -8.652 -15.067 24.994 1.00 70.74 139 ARG B N 1
ATOM 1697 C CA . ARG B 1 113 ? -9.753 -14.241 24.451 1.00 66.83 139 ARG B CA 1
ATOM 1698 C C . ARG B 1 113 ? -9.713 -12.724 24.670 1.00 63.45 139 ARG B C 1
ATOM 1699 O O . ARG B 1 113 ? -10.292 -11.970 23.881 1.00 62.40 139 ARG B O 1
ATOM 1707 N N . GLY B 1 114 ? -9.032 -12.260 25.707 1.00 63.48 140 GLY B N 1
ATOM 1708 C CA . GLY B 1 114 ? -9.024 -10.823 26.044 1.00 61.87 140 GLY B CA 1
ATOM 1709 C C . GLY B 1 114 ? -10.183 -10.367 26.923 1.00 56.95 140 GLY B C 1
ATOM 1710 O O . GLY B 1 114 ? -11.197 -11.048 27.018 1.00 55.07 140 GLY B O 1
ATOM 1711 N N . TRP B 1 115 ? -10.031 -9.193 27.530 1.00 56.38 141 TRP B N 1
ATOM 1712 C CA . TRP B 1 115 ? -11.050 -8.577 28.390 1.00 53.67 141 TRP B CA 1
ATOM 1713 C C . TRP B 1 115 ? -11.773 -7.439 27.641 1.00 50.70 141 TRP B C 1
ATOM 1714 O O . TRP B 1 115 ? -11.132 -6.517 27.145 1.00 52.38 141 TRP B O 1
ATOM 1725 N N . PRO B 1 116 ? -13.105 -7.468 27.584 1.00 45.93 142 PRO B N 1
ATOM 1726 C CA . PRO B 1 116 ? -13.811 -6.329 26.989 1.00 45.75 142 PRO B CA 1
ATOM 1727 C C . PRO B 1 116 ? -13.697 -5.042 27.815 1.00 47.45 142 PRO B C 1
ATOM 1728 O O . PRO B 1 116 ? -13.377 -5.098 29.005 1.00 49.10 142 PRO B O 1
ATOM 1732 N N . ASN B 1 117 ? -13.962 -3.908 27.178 1.00 48.57 143 ASN B N 1
ATOM 1733 C CA . ASN B 1 117 ? -13.767 -2.599 27.805 1.00 51.28 143 ASN B CA 1
ATOM 1734 C C . ASN B 1 117 ? -14.363 -2.531 29.247 1.00 50.39 143 ASN B C 1
ATOM 1735 O O . ASN B 1 117 ? -13.705 -2.081 30.184 1.00 52.71 143 ASN B O 1
ATOM 1740 N N . PHE B 1 118 ? -15.554 -3.061 29.429 1.00 45.80 144 PHE B N 1
ATOM 1741 C CA . PHE B 1 118 ? -16.224 -3.025 30.734 1.00 45.06 144 PHE B CA 1
ATOM 1742 C C . PHE B 1 118 ? -15.656 -4.005 31.773 1.00 45.68 144 PHE B C 1
ATOM 1743 O O . PHE B 1 118 ? -16.132 -4.049 32.897 1.00 46.82 144 PHE B O 1
ATOM 1751 N N . LEU B 1 119 ? -14.655 -4.799 31.401 1.00 47.24 145 LEU B N 1
ATOM 1752 C CA . LEU B 1 119 ? -13.971 -5.669 32.354 1.00 48.85 145 LEU B CA 1
ATOM 1753 C C . LEU B 1 119 ? -12.462 -5.358 32.439 1.00 53.17 145 LEU B C 1
ATOM 1754 O O . LEU B 1 119 ? -11.687 -6.160 32.960 1.00 54.37 145 LEU B O 1
ATOM 1759 N N . LYS B 1 120 ? -12.068 -4.182 31.946 1.00 55.88 146 LYS B N 1
ATOM 1760 C CA . LYS B 1 120 ? -10.700 -3.703 32.047 1.00 62.14 146 LYS B CA 1
ATOM 1761 C C . LYS B 1 120 ? -10.544 -2.784 33.247 1.00 65.74 146 LYS B C 1
ATOM 1762 O O . LYS B 1 120 ? -11.255 -1.776 33.382 1.00 62.92 146 LYS B O 1
ATOM 1768 N N . CYS B 1 121 ? -9.620 -3.154 34.128 1.00 72.83 147 CYS B N 1
ATOM 1769 C CA . CYS B 1 121 ? -9.390 -2.424 35.383 1.00 79.44 147 CYS B CA 1
ATOM 1770 C C . CYS B 1 121 ? -8.996 -0.971 35.125 1.00 83.22 147 CYS B C 1
ATOM 1771 O O . CYS B 1 121 ? -9.198 -0.121 35.984 1.00 86.09 147 CYS B O 1
ATOM 1774 N N . GLU B 1 122 ? -8.449 -0.732 33.933 1.00 84.41 148 GLU B N 1
ATOM 1775 C CA . GLU B 1 122 ? -8.001 0.573 33.450 1.00 88.53 148 GLU B CA 1
ATOM 1776 C C . GLU B 1 122 ? -9.138 1.541 33.097 1.00 87.59 148 GLU B C 1
ATOM 1777 O O . GLU B 1 122 ? -8.901 2.736 32.900 1.00 88.59 148 GLU B O 1
ATOM 1783 N N . ASN B 1 123 ? -10.365 1.031 33.019 1.00 84.02 149 ASN B N 1
ATOM 1784 C CA . ASN B 1 123 ? -11.526 1.880 32.895 1.00 84.46 149 ASN B CA 1
ATOM 1785 C C . ASN B 1 123 ? -11.969 2.424 34.259 1.00 86.90 149 ASN B C 1
ATOM 1786 O O . ASN B 1 123 ? -12.680 1.753 35.007 1.00 84.22 149 ASN B O 1
ATOM 1791 N N . LYS B 1 124 ? -11.562 3.648 34.556 1.00 92.08 150 LYS B N 1
ATOM 1792 C CA . LYS B 1 124 ? -11.848 4.293 35.835 1.00 94.43 150 LYS B CA 1
ATOM 1793 C C . LYS B 1 124 ? -13.338 4.393 36.137 1.00 90.73 150 LYS B C 1
ATOM 1794 O O . LYS B 1 124 ? -13.749 4.193 37.279 1.00 89.99 150 LYS B O 1
ATOM 1800 N N . GLU B 1 125 ? -14.138 4.708 35.122 1.00 87.88 151 GLU B N 1
ATOM 1801 C CA . GLU B 1 125 ? -15.584 4.870 35.325 1.00 84.60 151 GLU B CA 1
ATOM 1802 C C . GLU B 1 125 ? -16.259 3.584 35.823 1.00 78.80 151 GLU B C 1
ATOM 1803 O O . GLU B 1 125 ? -17.175 3.625 36.638 1.00 76.70 151 GLU B O 1
ATOM 1809 N N . GLN B 1 126 ? -15.786 2.442 35.353 1.00 75.43 152 GLN B N 1
ATOM 1810 C CA . GLN B 1 126 ? -16.315 1.160 35.797 1.00 70.41 152 GLN B CA 1
ATOM 1811 C C . GLN B 1 126 ? -15.757 0.736 37.144 1.00 70.31 152 GLN B C 1
ATOM 1812 O O . GLN B 1 126 ? -16.459 0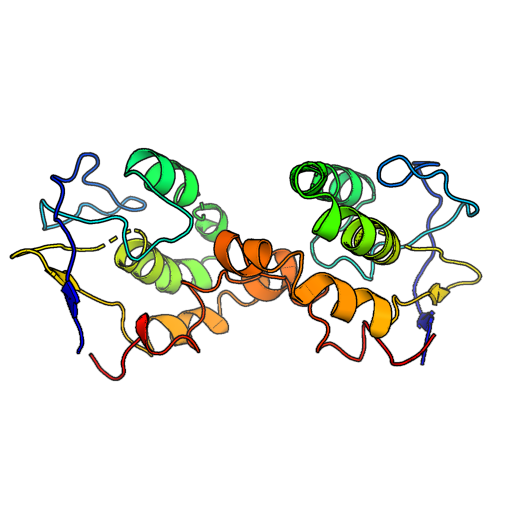.078 37.923 1.00 65.47 152 GLN B O 1
ATOM 1818 N N . PHE B 1 127 ? -14.492 1.056 37.413 1.00 75.79 153 PHE B N 1
ATOM 1819 C CA . PHE B 1 127 ? -13.797 0.510 38.596 1.00 80.38 153 PHE B CA 1
ATOM 1820 C C . PHE B 1 127 ? -13.162 1.601 39.471 1.00 87.44 153 PHE B C 1
ATOM 1821 O O . PHE B 1 127 ? -11.939 1.785 39.454 1.00 91.43 153 PHE B O 1
ATOM 1829 N N . PRO B 1 128 ? -13.991 2.326 40.258 1.00 90.03 154 PRO B N 1
ATOM 1830 C CA . PRO B 1 128 ? -13.392 3.396 41.056 1.00 96.14 154 PRO B CA 1
ATOM 1831 C C . PRO B 1 128 ? -12.632 2.863 42.269 1.00 100.47 154 PRO B C 1
ATOM 1832 O O . PRO B 1 128 ? -12.906 1.763 42.748 1.00 97.01 154 PRO B O 1
ATOM 1836 N N . LYS B 1 129 ? -11.749 3.693 42.804 1.00 110.16 155 LYS B N 1
ATOM 1837 C CA . LYS B 1 129 ? -10.779 3.256 43.828 1.00 118.37 155 LYS B CA 1
ATOM 1838 C C . LYS B 1 129 ? -11.382 2.990 45.203 1.00 122.65 155 LYS B C 1
ATOM 1839 O O . LYS B 1 129 ? -12.368 3.631 45.585 1.00 123.41 155 LYS B O 1
ATOM 1845 N N . GLY B 1 130 ? -10.730 2.077 45.939 1.00 127.89 156 GLY B N 1
ATOM 1846 C CA . GLY B 1 130 ? -11.115 1.627 47.298 1.00 128.97 156 GLY B CA 1
ATOM 1847 C C . GLY B 1 130 ? -12.516 2.041 47.714 1.00 125.54 156 GLY B C 1
ATOM 1848 O O . GLY B 1 130 ? -12.749 3.158 48.194 1.00 128.36 156 GLY B O 1
ATOM 1849 N N . CYS B 1 131 ? -13.446 1.108 47.566 1.00 119.71 157 CYS B N 1
ATOM 1850 C CA . CYS B 1 131 ? -14.823 1.459 47.272 1.00 114.71 157 CYS B CA 1
ATOM 1851 C C . CYS B 1 131 ? -15.799 0.393 47.774 1.00 109.51 157 CYS B C 1
ATOM 1852 O O . CYS B 1 131 ? -15.901 -0.695 47.209 1.00 104.26 157 CYS B O 1
#

Solvent-accessible surface area: 12450 Å² total

Organism: Danio rerio (NCBI:txid7955)

Sequence (230 aa):
FCKKSTTCEVLKYNTCLGSPLPYTHTSLILAEDSETQEEAFEKLAWSGLRNAPRCWAVIQPLLCAVYPKCENGKVELPSQHLCQATRNPCSIVERERGWPNFLKCENKEQFPKGCFCKKSTTCEVLKYNTCLGSPLPYTHTSLILAEDSETQEEAFEKLAWSGLRNAPRCWAVIQPLLCAVYPKCENGKVELPSQHLCQATRNPCSIVERERGWPNFLKCENKEQFPKGC

Radius of gyration: 20.07 Å; Cα contacts (8 Å, |Δi|>4): 383; chains: 2; bounding box: 49×38×51 Å